Protein AF-A0A0G4MAY1-F1 (afdb_monomer_lite)

Secondary structure (DSSP, 8-state):
---SSSSSSSSSSSHHHHSPPHHHHHHHHHHHH-GGG---TT--S-TTS----TTHHHHHHHHHHHHHHSS--HHHHHHHGGGGGG----TTS-HHHHHHHHHHHHHHHHHT---SHHHHHHHHHHHHHHHHHHHHHHHHHHHGGGS-------------------------------------------------------SSHHHHTTSS---

pLDDT: mean 72.17, std 22.98, range [32.16, 98.12]

Radius of gyration: 32.23 Å; chains: 1; bounding box: 121×55×59 Å

InterPro domains:
  IPR025977 Nuclear condensin complex subunit 3, C-terminal domain [PF12719] (11-89)
  IPR027165 Condensin complex subunit 3 [PTHR14418] (21-176)

Structure (mmCIF, N/CA/C/O backbone):
data_AF-A0A0G4MAY1-F1
#
_entry.id   AF-A0A0G4MAY1-F1
#
loop_
_atom_site.group_PDB
_atom_site.id
_atom_site.type_symbol
_atom_site.label_atom_id
_atom_site.label_alt_id
_atom_site.label_comp_id
_atom_site.label_asym_id
_atom_site.label_entity_id
_atom_site.label_seq_id
_atom_site.pdbx_PDB_ins_code
_atom_site.Cartn_x
_atom_site.Cartn_y
_atom_site.Cartn_z
_atom_site.occupancy
_atom_site.B_iso_or_equiv
_atom_site.auth_seq_id
_atom_site.auth_comp_id
_atom_site.auth_asym_id
_atom_site.auth_atom_id
_atom_site.pdbx_PDB_model_num
ATOM 1 N N . MET A 1 1 ? 57.526 -5.016 -16.270 1.00 43.22 1 MET A N 1
ATOM 2 C CA . MET A 1 1 ? 56.735 -6.211 -16.620 1.00 43.22 1 MET A CA 1
ATOM 3 C C . MET A 1 1 ? 55.787 -6.462 -15.457 1.00 43.22 1 MET A C 1
ATOM 5 O O . MET A 1 1 ? 56.241 -6.922 -14.425 1.00 43.22 1 MET A O 1
ATOM 9 N N . THR A 1 2 ? 54.684 -5.709 -15.400 1.00 53.81 2 THR A N 1
ATOM 10 C CA . THR A 1 2 ? 53.330 -6.101 -15.869 1.00 53.81 2 THR A CA 1
ATOM 11 C C . THR A 1 2 ? 52.777 -7.276 -15.073 1.00 53.81 2 THR A C 1
ATOM 13 O O . THR A 1 2 ? 53.158 -8.393 -15.381 1.00 53.81 2 THR A O 1
ATOM 16 N N . SER A 1 3 ? 51.936 -6.972 -14.070 1.00 49.72 3 SER A N 1
ATOM 17 C CA . SER A 1 3 ? 50.780 -7.777 -13.605 1.00 49.72 3 SER A CA 1
ATOM 18 C C . SER A 1 3 ? 50.046 -7.088 -12.428 1.00 49.72 3 SER A C 1
ATOM 20 O O . SER A 1 3 ? 49.805 -7.706 -11.402 1.00 49.72 3 SER A O 1
ATOM 22 N N . ILE A 1 4 ? 49.732 -5.784 -12.519 1.00 53.78 4 ILE A N 1
ATOM 23 C CA . ILE A 1 4 ? 48.854 -5.094 -11.533 1.00 53.78 4 ILE A CA 1
ATOM 24 C C . ILE A 1 4 ? 47.963 -4.060 -12.248 1.00 53.78 4 ILE A C 1
ATOM 26 O O . ILE A 1 4 ? 47.796 -2.931 -11.794 1.00 53.78 4 ILE A O 1
ATOM 30 N N . ARG A 1 5 ? 47.478 -4.374 -13.452 1.00 51.78 5 ARG A N 1
ATOM 31 C CA . ARG A 1 5 ? 46.623 -3.446 -14.213 1.00 51.78 5 ARG A CA 1
ATOM 32 C C . ARG A 1 5 ? 45.460 -4.119 -14.937 1.00 51.78 5 ARG A C 1
ATOM 34 O O . ARG A 1 5 ? 44.963 -3.561 -15.897 1.00 51.78 5 ARG A O 1
ATOM 41 N N . GLU A 1 6 ? 45.035 -5.286 -14.464 1.00 53.03 6 GLU A N 1
ATOM 42 C CA . GLU A 1 6 ? 44.022 -6.099 -15.147 1.00 53.03 6 GLU A CA 1
ATOM 43 C C . GLU A 1 6 ? 43.215 -6.909 -14.114 1.00 53.03 6 GLU A C 1
ATOM 45 O O . GLU A 1 6 ? 43.281 -8.129 -14.065 1.00 53.03 6 GLU A O 1
ATOM 50 N N . SER A 1 7 ? 42.565 -6.217 -13.170 1.00 49.34 7 SER A N 1
ATOM 51 C CA . SER A 1 7 ? 41.628 -6.835 -12.206 1.00 49.34 7 SER A CA 1
ATOM 52 C C . SER A 1 7 ? 40.572 -5.841 -11.692 1.00 49.34 7 SER A C 1
ATOM 54 O O . SER A 1 7 ? 40.070 -5.990 -10.584 1.00 49.34 7 SER A O 1
ATOM 56 N N . LEU A 1 8 ? 40.286 -4.785 -12.459 1.00 50.31 8 LEU A N 1
ATOM 57 C CA . LEU A 1 8 ? 39.274 -3.765 -12.137 1.00 50.31 8 LEU A CA 1
ATOM 58 C C . LEU A 1 8 ? 38.271 -3.563 -13.288 1.00 50.31 8 LEU A C 1
ATOM 60 O O . LEU A 1 8 ? 37.499 -2.617 -13.248 1.00 50.31 8 LEU A O 1
ATOM 64 N N . GLU A 1 9 ? 38.298 -4.415 -14.317 1.00 51.34 9 GLU A N 1
ATOM 65 C CA . GLU A 1 9 ? 37.430 -4.300 -15.504 1.00 51.34 9 GLU A CA 1
ATOM 66 C C . GLU A 1 9 ? 36.356 -5.405 -15.580 1.00 51.34 9 GLU A C 1
ATOM 68 O O . GLU A 1 9 ? 35.696 -5.513 -16.604 1.00 51.34 9 GLU A O 1
ATOM 73 N N . ASP A 1 10 ? 36.156 -6.199 -14.517 1.00 53.16 10 ASP A N 1
ATOM 74 C CA . ASP A 1 10 ? 35.207 -7.336 -14.508 1.00 53.16 10 ASP A CA 1
ATOM 75 C C . ASP A 1 10 ? 34.188 -7.291 -13.347 1.00 53.16 10 ASP A C 1
ATOM 77 O O . ASP A 1 10 ? 33.553 -8.291 -13.046 1.00 53.16 10 ASP A O 1
ATOM 81 N N . ASP A 1 11 ? 34.034 -6.143 -12.671 1.00 55.53 11 ASP A N 1
ATOM 82 C CA . ASP A 1 11 ? 33.106 -5.973 -11.525 1.00 55.53 11 ASP A CA 1
ATOM 83 C C . ASP A 1 11 ? 31.883 -5.091 -11.870 1.00 55.53 11 ASP A C 1
ATOM 85 O O . ASP A 1 11 ? 31.071 -4.768 -11.010 1.00 55.53 11 ASP A O 1
ATOM 89 N N . ASP A 1 12 ? 31.752 -4.694 -13.144 1.00 55.75 12 ASP A N 1
ATOM 90 C CA . ASP A 1 12 ? 30.593 -3.961 -13.687 1.00 55.75 12 ASP A CA 1
ATOM 91 C C . ASP A 1 12 ? 29.649 -4.877 -14.503 1.00 55.75 12 ASP A C 1
ATOM 93 O O . ASP A 1 12 ? 28.689 -4.402 -15.115 1.00 55.75 12 ASP A O 1
ATOM 97 N N . ALA A 1 13 ? 29.913 -6.188 -14.536 1.00 57.34 13 ALA A N 1
ATOM 98 C CA . ALA A 1 13 ? 29.037 -7.171 -15.161 1.00 57.34 13 ALA A CA 1
ATOM 99 C C . ALA A 1 13 ? 28.047 -7.728 -14.118 1.00 57.34 13 ALA A C 1
ATOM 101 O O . ALA A 1 13 ? 28.444 -8.319 -13.120 1.00 57.34 13 ALA A O 1
ATOM 102 N N . ASP A 1 14 ? 26.755 -7.521 -14.381 1.00 58.91 14 ASP A N 1
ATOM 103 C CA . ASP A 1 14 ? 25.608 -8.269 -13.833 1.00 58.91 14 ASP A CA 1
ATOM 104 C C . ASP A 1 14 ? 24.980 -7.826 -12.492 1.00 58.91 14 ASP A C 1
ATOM 106 O O . ASP A 1 14 ? 24.129 -8.523 -11.942 1.00 58.91 14 ASP A O 1
ATOM 110 N N . VAL A 1 15 ? 25.238 -6.605 -12.004 1.00 62.12 15 VAL A N 1
ATOM 111 C CA . VAL A 1 15 ? 24.538 -6.081 -10.800 1.00 62.12 15 VAL A CA 1
ATOM 112 C C . VAL A 1 15 ? 23.012 -5.975 -10.999 1.00 62.12 15 VAL A C 1
ATOM 114 O O . VAL A 1 15 ? 22.237 -6.154 -10.056 1.00 62.12 15 VAL A O 1
ATOM 117 N N . ASP A 1 16 ? 22.565 -5.712 -12.232 1.00 63.22 16 ASP A N 1
ATOM 118 C CA . ASP A 1 16 ? 21.140 -5.650 -12.585 1.00 63.22 16 ASP A CA 1
ATOM 119 C C . ASP A 1 16 ? 20.481 -7.040 -12.669 1.00 63.22 16 ASP A C 1
ATOM 121 O O . ASP A 1 16 ? 19.260 -7.140 -12.533 1.00 63.22 16 ASP A O 1
ATOM 125 N N . GLU A 1 17 ? 21.258 -8.109 -12.880 1.00 63.31 17 GLU A N 1
ATOM 126 C CA . GLU A 1 17 ? 20.733 -9.474 -13.026 1.00 63.31 17 GLU A CA 1
ATOM 127 C C . GLU A 1 17 ? 20.479 -10.132 -11.656 1.00 63.31 17 GLU A C 1
ATOM 129 O O . GLU A 1 17 ? 19.511 -10.880 -11.491 1.00 63.31 17 GLU A O 1
ATOM 134 N N . ASP A 1 18 ? 21.260 -9.751 -10.639 1.00 67.50 18 ASP A N 1
ATOM 135 C CA . ASP A 1 18 ? 21.103 -10.217 -9.255 1.00 67.50 18 ASP A CA 1
ATOM 136 C C . ASP A 1 18 ? 20.091 -9.396 -8.428 1.00 67.50 18 ASP A C 1
ATOM 138 O O . ASP A 1 18 ? 19.604 -9.846 -7.378 1.00 67.50 18 ASP A O 1
ATOM 142 N N . MET A 1 19 ? 19.737 -8.183 -8.871 1.00 82.00 19 MET A N 1
ATOM 143 C CA . MET A 1 19 ? 18.834 -7.314 -8.116 1.00 82.00 19 MET A CA 1
ATOM 144 C C . MET A 1 19 ? 17.376 -7.784 -8.210 1.00 82.00 19 MET A C 1
ATOM 146 O O . MET A 1 19 ? 16.776 -7.907 -9.277 1.00 82.00 19 MET A O 1
ATOM 150 N N . GLN A 1 20 ? 16.746 -7.989 -7.052 1.00 86.56 20 GLN A N 1
ATOM 151 C CA . GLN A 1 20 ? 15.323 -8.315 -6.993 1.00 86.56 20 GLN A CA 1
ATOM 152 C C . GLN A 1 20 ? 14.465 -7.157 -7.519 1.00 86.56 20 GLN A C 1
ATOM 154 O O . GLN A 1 20 ? 14.711 -5.989 -7.221 1.00 86.56 20 GLN A O 1
ATOM 159 N N . SER A 1 21 ? 13.391 -7.486 -8.243 1.00 90.12 21 SER A N 1
ATOM 160 C CA . SER A 1 21 ? 12.476 -6.468 -8.766 1.00 90.12 21 SER A CA 1
ATOM 161 C C . SER A 1 21 ? 11.860 -5.619 -7.643 1.00 90.12 21 SER A C 1
ATOM 163 O O . SER A 1 21 ? 11.535 -6.129 -6.565 1.00 90.12 21 SER A O 1
ATOM 165 N N . LEU A 1 22 ? 11.594 -4.337 -7.918 1.00 89.88 22 LEU A N 1
ATOM 166 C CA . LEU A 1 22 ? 10.936 -3.435 -6.961 1.00 89.88 22 LEU A CA 1
ATOM 167 C C . LEU A 1 22 ? 9.575 -3.977 -6.489 1.00 89.88 22 LEU A C 1
ATOM 169 O O . LEU A 1 22 ? 9.188 -3.792 -5.337 1.00 89.88 22 LEU A O 1
ATOM 173 N N . ALA A 1 23 ? 8.865 -4.695 -7.363 1.00 90.88 23 ALA A N 1
ATOM 174 C CA . ALA A 1 23 ? 7.603 -5.343 -7.025 1.00 90.88 23 ALA A CA 1
ATOM 175 C C . ALA A 1 23 ? 7.785 -6.493 -6.016 1.00 90.88 23 ALA A C 1
ATOM 177 O O . ALA A 1 23 ? 6.941 -6.662 -5.130 1.00 90.88 23 ALA A O 1
ATOM 178 N N . THR A 1 24 ? 8.876 -7.261 -6.130 1.00 94.12 24 THR A N 1
ATOM 179 C CA . THR A 1 24 ? 9.243 -8.327 -5.183 1.00 94.12 24 THR A CA 1
ATOM 180 C C . THR A 1 24 ? 9.622 -7.731 -3.835 1.00 94.12 24 THR A C 1
ATOM 182 O O . THR A 1 24 ? 9.045 -8.107 -2.818 1.00 94.12 24 THR A O 1
ATOM 185 N N . ILE A 1 25 ? 10.525 -6.746 -3.830 1.00 94.44 25 ILE A N 1
ATOM 186 C CA . ILE A 1 25 ? 10.967 -6.067 -2.605 1.00 94.44 25 ILE A CA 1
ATOM 187 C C . ILE A 1 25 ? 9.766 -5.436 -1.890 1.00 94.44 25 ILE A C 1
ATOM 189 O O . ILE A 1 25 ? 9.562 -5.662 -0.699 1.00 94.44 25 ILE A O 1
ATOM 193 N N . GLY A 1 26 ? 8.911 -4.719 -2.625 1.00 94.62 26 GLY A N 1
ATOM 194 C CA . GLY A 1 26 ? 7.694 -4.125 -2.077 1.00 94.62 26 GLY A CA 1
ATOM 195 C C . GLY A 1 26 ? 6.727 -5.158 -1.495 1.00 94.62 26 GLY A C 1
ATOM 196 O O . GLY A 1 26 ? 6.109 -4.907 -0.464 1.00 94.62 26 GLY A O 1
ATOM 197 N N . ALA A 1 27 ? 6.615 -6.345 -2.101 1.00 94.94 27 ALA A N 1
ATOM 198 C CA . ALA A 1 27 ? 5.807 -7.428 -1.545 1.00 94.94 27 ALA A CA 1
ATOM 199 C C . ALA A 1 27 ? 6.371 -7.948 -0.213 1.00 94.94 27 ALA A C 1
ATOM 201 O O . ALA A 1 27 ? 5.595 -8.152 0.716 1.00 94.94 27 ALA A O 1
ATOM 202 N N . CYS A 1 28 ? 7.693 -8.111 -0.105 1.00 96.38 28 CYS A N 1
ATOM 203 C CA . CYS A 1 28 ? 8.348 -8.509 1.143 1.00 96.38 28 CYS A CA 1
ATOM 204 C C . CYS A 1 28 ? 8.151 -7.464 2.248 1.00 96.38 28 CYS A C 1
ATOM 206 O O . CYS A 1 28 ? 7.870 -7.827 3.385 1.00 96.38 28 CYS A O 1
ATOM 208 N N . LEU A 1 29 ? 8.226 -6.170 1.919 1.00 96.31 29 LEU A N 1
ATOM 209 C CA . LEU A 1 29 ? 7.982 -5.094 2.886 1.00 96.31 29 LEU A CA 1
ATOM 210 C C . LEU A 1 29 ? 6.544 -5.105 3.416 1.00 96.31 29 LEU A C 1
ATOM 212 O O . LEU A 1 29 ? 6.336 -4.949 4.617 1.00 96.31 29 LEU A O 1
ATOM 216 N N . VAL A 1 30 ? 5.552 -5.334 2.548 1.00 96.31 30 VAL A N 1
ATOM 217 C CA . VAL A 1 30 ? 4.157 -5.529 2.986 1.00 96.31 30 VAL A CA 1
ATOM 218 C C . VAL A 1 30 ? 4.042 -6.751 3.900 1.00 96.31 30 VAL A C 1
ATOM 220 O O . VAL A 1 30 ? 3.323 -6.713 4.890 1.00 96.31 30 VAL A O 1
ATOM 223 N N . ASP A 1 31 ? 4.775 -7.824 3.610 1.00 95.00 31 ASP A N 1
ATOM 224 C CA . ASP A 1 31 ? 4.756 -9.033 4.432 1.00 95.00 31 ASP A CA 1
ATOM 225 C C . ASP A 1 31 ? 5.316 -8.803 5.842 1.00 95.00 31 ASP A C 1
ATOM 227 O O . ASP A 1 31 ? 4.721 -9.225 6.832 1.00 95.00 31 ASP A O 1
ATOM 231 N N . TRP A 1 32 ? 6.442 -8.095 5.935 1.00 95.00 32 TRP A N 1
ATOM 232 C CA . TRP A 1 32 ? 7.110 -7.787 7.200 1.00 95.00 32 TRP A CA 1
ATOM 233 C C . TRP A 1 32 ? 6.373 -6.746 8.040 1.00 95.00 32 TRP A C 1
ATOM 235 O O . TRP A 1 32 ? 6.563 -6.698 9.254 1.00 95.00 32 TRP A O 1
ATOM 245 N N . THR A 1 33 ? 5.539 -5.919 7.410 1.00 93.44 33 THR A N 1
ATOM 246 C CA . THR A 1 33 ? 4.735 -4.899 8.094 1.00 93.44 33 THR A CA 1
ATOM 247 C C . THR A 1 33 ? 3.319 -5.371 8.430 1.00 93.44 33 THR A C 1
ATOM 249 O O . THR A 1 33 ? 2.585 -4.631 9.088 1.00 93.44 33 THR A O 1
ATOM 252 N N . ASP A 1 34 ? 2.943 -6.605 8.063 1.00 92.44 34 ASP A N 1
ATOM 253 C CA . ASP A 1 34 ? 1.596 -7.120 8.309 1.00 92.44 34 ASP A CA 1
ATOM 254 C C . ASP A 1 34 ? 1.332 -7.320 9.808 1.00 92.44 34 ASP A C 1
ATOM 256 O O . ASP A 1 34 ? 1.929 -8.211 10.425 1.00 92.44 34 ASP A O 1
ATOM 260 N N . PRO A 1 35 ? 0.389 -6.565 10.416 1.00 90.19 35 PRO A N 1
ATOM 261 C CA . PRO A 1 35 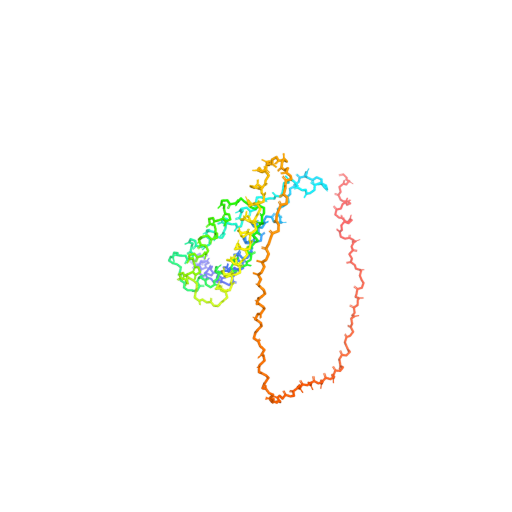? 0.108 -6.678 11.845 1.00 90.19 35 PRO A CA 1
ATOM 262 C C . PRO A 1 35 ? -0.424 -8.068 12.233 1.00 90.19 35 PRO A C 1
ATOM 264 O O . PRO A 1 35 ? -0.361 -8.451 13.399 1.00 90.19 35 PRO A O 1
ATOM 267 N N . ARG A 1 36 ? -0.913 -8.869 11.275 1.00 89.38 36 ARG A N 1
ATOM 268 C CA . ARG A 1 36 ? -1.349 -10.256 11.511 1.00 89.38 36 ARG A CA 1
ATOM 269 C C . ARG A 1 36 ? -0.183 -11.234 11.650 1.00 89.38 36 ARG A C 1
ATOM 271 O O . ARG A 1 36 ? -0.392 -12.352 12.112 1.00 89.38 36 ARG A O 1
ATOM 278 N N . LYS A 1 37 ? 1.020 -10.838 11.228 1.00 89.50 37 LYS A N 1
ATOM 279 C CA . LYS A 1 37 ? 2.244 -11.651 11.280 1.00 89.50 37 LYS A CA 1
ATOM 280 C C . LYS A 1 37 ? 3.140 -11.311 12.471 1.00 89.50 37 LYS A C 1
ATOM 282 O O . LYS A 1 37 ? 4.162 -11.963 12.672 1.00 89.50 37 LYS A O 1
ATOM 287 N N . CYS A 1 38 ? 2.765 -10.325 13.286 1.00 83.25 38 CYS A N 1
ATOM 288 C CA . CYS A 1 38 ? 3.511 -9.968 14.484 1.00 83.25 38 CYS A CA 1
ATOM 289 C C . CYS A 1 38 ? 3.409 -11.059 15.559 1.00 83.25 38 CYS A C 1
ATOM 291 O O . CYS A 1 38 ? 2.334 -11.342 16.089 1.00 83.25 38 CYS A O 1
ATOM 293 N N . TYR A 1 39 ? 4.555 -11.618 15.942 1.00 80.19 39 TYR A N 1
ATOM 294 C CA . TYR A 1 39 ? 4.666 -12.509 17.089 1.00 80.19 39 TYR A CA 1
ATOM 295 C C . TYR A 1 39 ? 4.873 -11.698 18.372 1.00 80.19 39 TYR A C 1
ATOM 297 O O . TYR A 1 39 ? 5.797 -10.890 18.453 1.00 80.19 39 TYR A O 1
ATOM 305 N N . THR A 1 40 ? 4.037 -11.929 19.388 1.00 71.25 40 THR A N 1
ATOM 306 C CA . THR A 1 40 ? 4.232 -11.338 20.721 1.00 71.25 40 THR A CA 1
ATOM 307 C C . THR A 1 40 ? 4.596 -12.438 21.721 1.00 71.25 40 THR A C 1
ATOM 309 O O . THR A 1 40 ? 3.699 -13.136 22.201 1.00 71.25 40 THR A O 1
ATOM 312 N N . PRO A 1 41 ? 5.890 -12.622 22.049 1.00 65.56 41 PRO A N 1
ATOM 313 C CA . PRO A 1 41 ? 6.297 -13.613 23.034 1.00 65.56 41 PRO A CA 1
ATOM 314 C C . PRO A 1 41 ? 5.726 -13.265 24.413 1.00 65.56 41 PRO A C 1
ATOM 316 O O . PRO A 1 41 ? 5.838 -12.130 24.872 1.00 65.56 41 PRO A O 1
ATOM 319 N N . GLY A 1 42 ? 5.124 -14.250 25.083 1.00 65.38 42 GLY A N 1
ATOM 320 C CA . GLY A 1 42 ? 4.609 -14.109 26.450 1.00 65.38 42 GLY A CA 1
ATOM 321 C C . GLY A 1 42 ? 3.103 -13.857 26.572 1.00 65.38 42 GLY A C 1
ATOM 322 O O . GLY A 1 42 ? 2.595 -13.848 27.691 1.00 65.38 42 GLY A O 1
ATOM 323 N N . LEU A 1 43 ? 2.367 -13.725 25.463 1.00 60.81 43 LEU A N 1
ATOM 324 C CA . LEU A 1 43 ? 0.924 -13.960 25.485 1.00 60.81 43 LEU A CA 1
ATOM 325 C C . LEU A 1 43 ? 0.707 -15.473 25.374 1.00 60.81 43 LEU A C 1
ATOM 327 O O . LEU A 1 43 ? 0.972 -16.067 24.332 1.00 60.81 43 LEU A O 1
ATOM 331 N N . GLY A 1 44 ? 0.262 -16.107 26.462 1.00 59.22 44 GLY A N 1
ATOM 332 C CA . GLY A 1 44 ? -0.308 -17.455 26.390 1.00 59.22 44 GLY A CA 1
ATOM 333 C C . GLY A 1 44 ? -1.538 -17.492 25.470 1.00 59.22 44 GLY A C 1
ATOM 334 O O . GLY A 1 44 ? -1.897 -16.481 24.873 1.00 59.22 44 GLY A O 1
ATOM 335 N N . LEU A 1 45 ? -2.214 -18.644 25.396 1.00 58.84 45 LEU A N 1
ATOM 336 C CA . LEU A 1 45 ? -3.436 -18.917 24.607 1.00 58.84 45 LEU A CA 1
ATOM 337 C C . LEU A 1 45 ? -4.649 -17.974 24.856 1.00 58.84 45 LEU A C 1
ATOM 339 O O . LEU A 1 45 ? -5.762 -18.292 24.453 1.00 58.84 45 LEU A O 1
ATOM 343 N N . ASP A 1 46 ? -4.464 -16.832 25.514 1.00 52.50 46 ASP A N 1
ATOM 344 C CA . ASP A 1 46 ? -5.477 -15.817 25.793 1.00 52.50 46 ASP A CA 1
ATOM 345 C C . ASP A 1 46 ? -5.330 -14.650 24.790 1.00 52.50 46 ASP A C 1
ATOM 347 O O . ASP A 1 46 ? -4.878 -13.538 25.077 1.00 52.50 46 ASP A O 1
ATOM 351 N N . THR A 1 47 ? -5.621 -14.976 23.532 1.00 53.88 47 THR A N 1
ATOM 352 C CA . THR A 1 47 ? -5.290 -14.237 22.300 1.00 53.88 47 THR A CA 1
ATOM 353 C C . THR A 1 47 ? -6.228 -13.075 21.945 1.00 53.88 47 THR A C 1
ATOM 355 O O . THR A 1 47 ? -6.454 -12.817 20.767 1.00 53.88 47 THR A O 1
ATOM 358 N N . GLU A 1 48 ? -6.767 -12.327 22.911 1.00 53.75 48 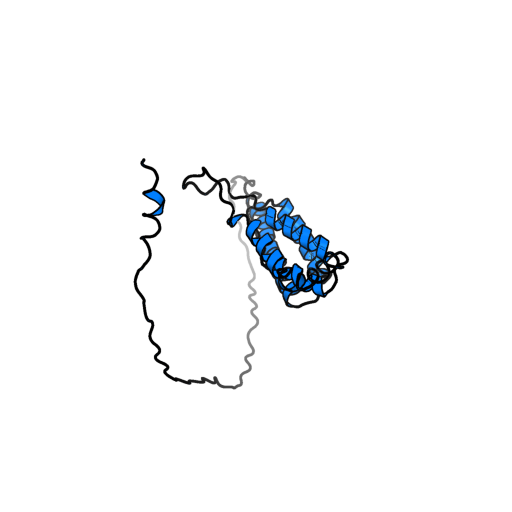GLU A N 1
ATOM 359 C CA . GLU A 1 48 ? -7.706 -11.234 22.575 1.00 53.75 48 GLU A CA 1
ATOM 360 C C . GLU A 1 48 ? -7.189 -9.805 22.794 1.00 53.75 48 GLU A C 1
ATOM 362 O O . GLU A 1 48 ? -7.795 -8.874 22.270 1.00 53.75 48 GLU A O 1
ATOM 367 N N . LYS A 1 49 ? -6.097 -9.560 23.540 1.00 53.62 49 LYS A N 1
ATOM 368 C CA . LYS A 1 49 ? -5.862 -8.192 24.072 1.00 53.62 49 LYS A CA 1
ATOM 369 C C . LYS A 1 49 ? -4.525 -7.514 23.799 1.00 53.62 49 LYS A C 1
ATOM 371 O O . LYS A 1 49 ? -4.275 -6.442 24.347 1.00 53.62 49 LYS A O 1
ATOM 376 N N . LYS A 1 50 ? -3.702 -8.031 22.890 1.00 58.75 50 LYS A N 1
ATOM 377 C CA . LYS A 1 50 ? -2.632 -7.203 22.308 1.00 58.75 50 LYS A CA 1
ATOM 378 C C . LYS A 1 50 ? -2.313 -7.609 20.876 1.00 58.75 50 LYS A C 1
ATOM 380 O O . LYS A 1 50 ? -1.193 -7.992 20.560 1.00 58.75 50 LYS A O 1
ATOM 385 N N . ALA A 1 51 ? -3.334 -7.545 20.021 1.00 60.06 51 ALA A N 1
ATOM 386 C CA . ALA A 1 51 ? -3.123 -7.545 18.580 1.00 60.06 51 ALA A CA 1
ATOM 387 C C . ALA A 1 51 ? -2.149 -6.407 18.231 1.00 60.06 51 ALA A C 1
ATOM 389 O O . ALA A 1 51 ? -2.227 -5.322 18.819 1.00 60.06 51 ALA A O 1
ATOM 390 N N . ALA A 1 52 ? -1.203 -6.666 17.329 1.00 72.12 52 ALA A N 1
ATOM 391 C CA . ALA A 1 52 ? -0.286 -5.638 16.858 1.00 72.12 52 ALA A CA 1
ATOM 392 C C . ALA A 1 52 ? -1.058 -4.423 16.332 1.00 72.12 52 ALA A C 1
ATOM 394 O O . ALA A 1 52 ? -2.204 -4.548 15.895 1.00 72.12 52 ALA A O 1
ATOM 395 N N . ASN A 1 53 ? -0.434 -3.245 16.412 1.00 83.38 53 ASN A N 1
ATOM 396 C CA . ASN A 1 53 ? -1.066 -1.992 16.020 1.00 83.38 53 ASN A CA 1
ATOM 397 C C . ASN A 1 53 ? -1.644 -2.107 14.596 1.00 83.38 53 ASN A C 1
ATOM 399 O O . ASN A 1 53 ? -0.896 -2.221 13.627 1.00 83.38 53 ASN A O 1
ATOM 403 N N . GLY A 1 54 ? -2.975 -2.068 14.476 1.00 84.31 54 GLY A N 1
ATOM 404 C CA . GLY A 1 54 ? -3.667 -2.190 13.192 1.00 84.31 54 GLY A CA 1
ATOM 405 C C . GLY A 1 54 ? -3.358 -1.040 12.231 1.00 84.31 54 GLY A C 1
ATOM 406 O O . GLY A 1 54 ? -3.533 -1.185 11.025 1.00 84.31 54 GLY A O 1
ATOM 407 N N . ASP A 1 55 ? -2.865 0.087 12.748 1.00 93.81 55 ASP A N 1
ATOM 408 C CA . ASP A 1 55 ? -2.624 1.310 11.981 1.00 93.81 55 ASP A CA 1
ATOM 409 C C . ASP A 1 55 ? -1.371 1.228 11.103 1.00 93.81 55 ASP A C 1
ATOM 411 O O . ASP A 1 55 ? -1.189 2.070 10.229 1.00 93.81 55 ASP A O 1
ATOM 415 N N . ILE A 1 56 ? -0.508 0.223 11.293 1.00 94.75 56 ILE A N 1
ATOM 416 C CA . ILE A 1 56 ? 0.758 0.086 10.552 1.00 94.75 56 ILE A CA 1
ATOM 417 C C . ILE A 1 56 ? 0.510 0.090 9.038 1.00 94.75 56 ILE A C 1
ATOM 419 O O . ILE A 1 56 ? 1.121 0.865 8.309 1.00 94.75 56 ILE A O 1
ATOM 423 N N . HIS A 1 57 ? -0.438 -0.717 8.567 1.00 95.81 57 HIS A N 1
ATOM 424 C CA . HIS A 1 57 ? -0.783 -0.779 7.149 1.00 95.81 57 HIS A CA 1
ATOM 425 C C . HIS A 1 57 ? -1.609 0.412 6.652 1.00 95.81 57 HIS A C 1
ATOM 427 O O . HIS A 1 57 ? -1.599 0.683 5.455 1.00 95.81 57 HIS A O 1
ATOM 433 N N . LEU A 1 58 ? -2.293 1.140 7.540 1.00 96.69 58 LEU A N 1
ATOM 434 C CA . LEU A 1 58 ? -2.939 2.401 7.170 1.00 96.69 58 LEU A CA 1
ATOM 435 C C . LEU A 1 58 ? -1.893 3.489 6.921 1.00 96.69 58 LEU A C 1
ATOM 437 O O . LEU A 1 58 ? -1.937 4.150 5.891 1.00 96.69 58 LEU A O 1
ATOM 441 N N . ASN A 1 59 ? -0.901 3.607 7.806 1.00 96.69 59 ASN A N 1
ATOM 442 C CA . ASN A 1 59 ? 0.227 4.512 7.595 1.00 96.69 59 ASN A CA 1
ATOM 443 C C . ASN A 1 59 ? 1.002 4.132 6.327 1.00 96.69 59 ASN A C 1
ATOM 445 O O . ASN A 1 59 ? 1.281 4.994 5.505 1.00 96.69 59 ASN A O 1
ATOM 449 N N . PHE A 1 60 ? 1.243 2.836 6.099 1.00 97.12 60 PHE A N 1
ATOM 450 C CA . PHE A 1 60 ? 1.915 2.406 4.873 1.00 97.12 60 PHE A CA 1
ATOM 451 C C . PHE A 1 60 ? 1.096 2.735 3.609 1.00 97.12 60 PHE A C 1
ATOM 453 O O . PHE A 1 60 ? 1.662 3.090 2.576 1.00 97.12 60 PHE A O 1
ATOM 460 N N . ALA A 1 61 ? -0.240 2.673 3.675 1.00 97.50 61 ALA A N 1
ATOM 461 C CA . ALA A 1 61 ? -1.090 3.124 2.575 1.00 97.50 61 ALA A CA 1
ATOM 462 C C . ALA A 1 61 ? -0.913 4.624 2.298 1.00 97.50 61 ALA A C 1
ATOM 464 O O . ALA A 1 61 ? -0.767 4.999 1.136 1.00 97.50 61 ALA A O 1
ATOM 465 N N . LEU A 1 62 ? -0.894 5.458 3.344 1.00 97.62 62 LEU A N 1
ATOM 466 C CA . LEU A 1 62 ? -0.673 6.903 3.230 1.00 97.62 62 LEU A CA 1
ATOM 467 C C . LEU A 1 62 ? 0.694 7.218 2.608 1.00 97.62 62 LEU A C 1
ATOM 469 O O . LEU A 1 62 ? 0.747 7.973 1.641 1.00 97.62 62 LEU A O 1
ATOM 473 N N . ASP A 1 63 ? 1.766 6.563 3.063 1.00 97.25 63 ASP A N 1
ATOM 474 C CA . ASP A 1 63 ? 3.118 6.746 2.510 1.00 97.25 63 ASP A CA 1
ATOM 475 C C . ASP A 1 63 ? 3.175 6.377 1.015 1.00 97.25 63 ASP A C 1
ATOM 477 O O . ASP A 1 63 ? 3.791 7.065 0.193 1.00 97.25 63 ASP A O 1
ATOM 481 N N . ILE A 1 64 ? 2.502 5.284 0.629 1.00 96.69 64 ILE A N 1
ATOM 482 C CA . ILE A 1 64 ? 2.395 4.880 -0.776 1.00 96.69 64 ILE A CA 1
ATOM 483 C C . ILE A 1 64 ? 1.621 5.932 -1.583 1.00 96.69 64 ILE A C 1
ATOM 485 O O . ILE A 1 64 ? 2.042 6.272 -2.690 1.00 96.69 64 ILE A O 1
ATOM 489 N N . LEU A 1 65 ? 0.503 6.444 -1.063 1.00 97.00 65 LEU A N 1
ATOM 490 C CA . LEU A 1 65 ? -0.318 7.450 -1.744 1.00 97.00 65 LEU A CA 1
ATOM 491 C C . LEU A 1 65 ? 0.433 8.768 -1.919 1.00 97.00 65 LEU A C 1
ATOM 493 O O . LEU A 1 65 ? 0.459 9.290 -3.033 1.00 97.00 65 LEU A O 1
ATOM 497 N N . GLU A 1 66 ? 1.118 9.247 -0.881 1.00 96.12 66 GLU A N 1
ATOM 498 C CA . GLU A 1 66 ? 1.981 10.427 -0.958 1.00 96.12 66 GLU A CA 1
ATOM 499 C C . GLU A 1 66 ? 3.015 10.256 -2.077 1.00 96.12 66 GLU A C 1
ATOM 501 O O . GLU A 1 66 ? 3.187 11.128 -2.940 1.00 96.12 66 GLU A O 1
ATOM 506 N N . ARG A 1 67 ? 3.656 9.081 -2.142 1.00 95.25 67 ARG A N 1
ATOM 507 C CA . ARG A 1 67 ? 4.659 8.814 -3.173 1.00 95.25 67 ARG A CA 1
ATOM 508 C C . ARG A 1 67 ? 4.060 8.736 -4.580 1.00 95.25 67 ARG A C 1
ATOM 510 O O . ARG A 1 67 ? 4.666 9.280 -5.508 1.00 95.25 67 ARG A O 1
ATOM 517 N N . LEU A 1 68 ? 2.889 8.111 -4.741 1.00 95.06 68 LEU A N 1
ATOM 518 C CA . LEU A 1 68 ? 2.159 8.002 -6.014 1.00 95.06 68 LEU A CA 1
ATOM 519 C C . LEU A 1 68 ? 1.647 9.358 -6.522 1.00 95.06 68 LEU A C 1
ATOM 521 O O . LEU A 1 68 ? 1.590 9.568 -7.741 1.00 95.06 68 LEU A O 1
ATOM 525 N N . SER A 1 69 ? 1.289 10.265 -5.616 1.00 93.19 69 SER A N 1
ATOM 526 C CA . SER A 1 69 ? 0.866 11.636 -5.926 1.00 93.19 69 SER A CA 1
ATOM 527 C C . SER A 1 69 ? 2.042 12.546 -6.30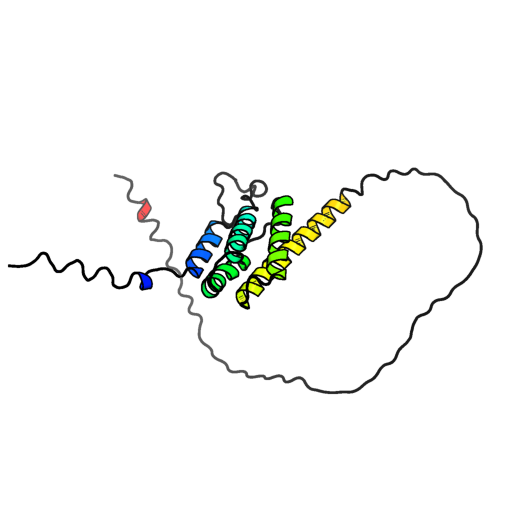6 1.00 93.19 69 SER A C 1
ATOM 529 O O . SER A 1 69 ? 1.846 13.561 -6.971 1.00 93.19 69 SER A O 1
ATOM 531 N N . GLY A 1 70 ? 3.271 12.167 -5.947 1.00 91.94 70 GLY A N 1
ATOM 532 C CA . GLY A 1 70 ? 4.492 12.872 -6.329 1.00 91.94 70 GLY A CA 1
ATOM 533 C C . GLY A 1 70 ? 4.999 12.576 -7.751 1.00 91.94 70 GLY A C 1
ATOM 534 O O . GLY A 1 70 ? 4.313 12.030 -8.618 1.00 91.94 70 GLY A O 1
ATOM 535 N N . ASN A 1 71 ? 6.272 12.909 -7.982 1.00 89.75 71 ASN A N 1
ATOM 536 C CA . ASN A 1 71 ? 6.931 12.844 -9.294 1.00 89.75 71 ASN A CA 1
ATOM 537 C C . ASN A 1 71 ? 7.404 11.426 -9.688 1.00 89.75 71 ASN A C 1
ATOM 539 O O . ASN A 1 71 ? 8.545 11.255 -10.109 1.00 89.75 71 ASN A O 1
ATOM 543 N N . MET A 1 72 ? 6.570 10.396 -9.519 1.00 92.00 72 MET A N 1
ATOM 544 C CA . MET A 1 72 ? 6.873 9.047 -10.022 1.00 92.00 72 MET A CA 1
ATOM 545 C C . MET A 1 72 ? 6.574 8.922 -11.518 1.00 92.00 72 MET A C 1
ATOM 547 O O . MET A 1 72 ? 5.544 9.393 -12.012 1.00 92.00 72 MET A O 1
ATOM 551 N N . THR A 1 73 ? 7.440 8.206 -12.228 1.00 93.19 73 THR A N 1
ATOM 552 C CA . THR A 1 73 ? 7.204 7.777 -13.608 1.00 93.19 73 THR A CA 1
ATOM 553 C C . THR A 1 73 ? 6.057 6.762 -13.682 1.00 93.19 73 THR A C 1
ATOM 555 O O . THR A 1 73 ? 5.674 6.130 -12.695 1.00 93.19 73 THR A O 1
ATOM 558 N N . LYS A 1 74 ? 5.480 6.581 -14.876 1.00 92.00 74 LYS A N 1
ATOM 559 C CA . LYS A 1 74 ? 4.379 5.622 -15.079 1.00 92.00 74 LYS A CA 1
ATOM 560 C C . LYS A 1 74 ? 4.803 4.185 -14.766 1.00 92.00 74 LYS A C 1
ATOM 562 O O . LYS A 1 74 ? 4.018 3.444 -14.182 1.00 92.00 74 LYS A O 1
ATOM 567 N N . GLU A 1 75 ? 6.022 3.807 -15.130 1.00 90.88 75 GLU A N 1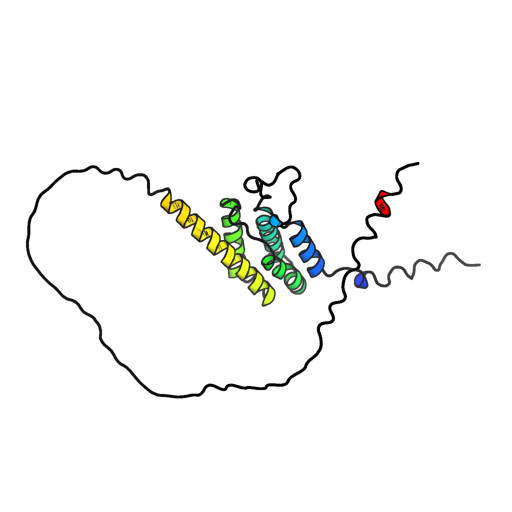
ATOM 568 C CA . GLU A 1 75 ? 6.593 2.486 -14.865 1.00 90.88 75 GLU A CA 1
ATOM 569 C C . GLU A 1 75 ? 6.777 2.229 -13.365 1.00 90.88 75 GLU A C 1
ATOM 571 O O . GLU A 1 75 ? 6.358 1.180 -12.880 1.00 90.88 75 GLU A O 1
ATOM 576 N N . GLU A 1 76 ? 7.281 3.198 -12.597 1.00 91.94 76 GLU A N 1
ATOM 577 C CA . GLU A 1 76 ? 7.383 3.049 -11.139 1.00 91.94 76 GLU A CA 1
ATOM 578 C C . GLU A 1 76 ? 5.995 2.941 -10.488 1.00 91.94 76 GLU A C 1
ATOM 580 O O . GLU A 1 76 ? 5.781 2.115 -9.597 1.00 91.94 76 GLU A O 1
ATOM 585 N N . LYS A 1 77 ? 5.012 3.726 -10.959 1.00 94.12 77 LYS A N 1
ATOM 586 C CA . LYS A 1 77 ? 3.630 3.648 -10.455 1.00 94.12 77 LYS A CA 1
ATOM 587 C C . LYS A 1 77 ? 3.031 2.255 -10.655 1.00 94.12 77 LYS A C 1
ATOM 589 O O . LYS A 1 77 ? 2.350 1.769 -9.755 1.00 94.12 77 LYS A O 1
ATOM 594 N N . LYS A 1 78 ? 3.326 1.584 -11.775 1.00 93.50 78 LYS A N 1
ATOM 595 C CA . LYS A 1 78 ? 2.880 0.201 -12.032 1.00 93.50 78 LYS A CA 1
ATOM 596 C C . LYS A 1 78 ? 3.476 -0.811 -11.051 1.00 93.50 78 LYS A C 1
ATOM 598 O O . LYS A 1 78 ? 2.836 -1.822 -10.786 1.00 93.50 78 LYS A O 1
ATOM 603 N N . ALA A 1 79 ? 4.674 -0.563 -10.523 1.00 93.50 79 ALA A N 1
ATOM 604 C CA . ALA A 1 79 ? 5.295 -1.437 -9.530 1.00 93.50 79 ALA A CA 1
ATOM 605 C C . ALA A 1 79 ? 4.725 -1.207 -8.119 1.00 93.50 79 ALA A C 1
ATOM 607 O O . ALA A 1 79 ? 4.496 -2.166 -7.382 1.00 93.50 79 ALA A O 1
ATOM 608 N N . VAL A 1 80 ? 4.462 0.053 -7.754 1.00 95.38 80 VAL A N 1
ATOM 609 C CA . VAL A 1 80 ? 4.072 0.441 -6.388 1.00 95.38 80 VAL A CA 1
ATOM 610 C C . VAL A 1 80 ? 2.558 0.391 -6.159 1.00 95.38 80 VAL A C 1
ATOM 612 O O . VAL A 1 80 ? 2.115 -0.123 -5.135 1.00 95.38 80 VAL A O 1
ATOM 615 N N . ALA A 1 81 ? 1.734 0.866 -7.099 1.00 96.56 81 ALA A N 1
ATOM 616 C CA . ALA A 1 81 ? 0.280 0.936 -6.915 1.00 96.56 81 ALA A CA 1
ATOM 617 C C . ALA A 1 81 ? -0.387 -0.419 -6.591 1.00 96.56 81 ALA A C 1
ATOM 619 O O . ALA A 1 81 ? -1.289 -0.447 -5.750 1.00 96.56 81 ALA A O 1
ATOM 620 N N . PRO A 1 82 ? 0.043 -1.563 -7.165 1.00 96.69 82 PRO A N 1
ATOM 621 C CA . PRO A 1 82 ? -0.502 -2.866 -6.789 1.00 96.69 82 PRO A CA 1
ATOM 622 C C . PRO A 1 82 ? -0.262 -3.261 -5.322 1.00 96.69 82 PRO A C 1
ATOM 624 O O . PRO A 1 82 ? -0.991 -4.112 -4.808 1.00 96.69 82 PRO A O 1
ATOM 627 N N . LEU A 1 83 ? 0.724 -2.665 -4.635 1.00 97.12 83 LEU A N 1
ATOM 628 C CA . LEU A 1 83 ? 1.011 -2.951 -3.224 1.00 97.12 83 LEU A CA 1
ATOM 629 C C . LEU A 1 83 ? -0.146 -2.535 -2.308 1.00 97.12 83 LEU A C 1
ATOM 631 O O . LEU A 1 83 ? -0.439 -3.260 -1.361 1.00 97.12 83 LEU A O 1
ATOM 635 N N . LEU A 1 84 ? -0.883 -1.468 -2.646 1.00 97.25 84 LEU A N 1
ATOM 636 C CA . LEU A 1 84 ? -2.077 -1.030 -1.904 1.00 97.25 84 LEU A CA 1
ATOM 637 C C . LEU A 1 84 ? -3.107 -2.157 -1.739 1.00 97.25 84 LEU A C 1
ATOM 639 O O . LEU A 1 84 ? -3.752 -2.281 -0.704 1.00 97.25 84 LEU A O 1
ATOM 643 N N . GLY A 1 85 ? -3.239 -3.025 -2.746 1.00 96.25 85 GLY A N 1
ATOM 644 C CA . GLY A 1 85 ? -4.188 -4.139 -2.725 1.00 96.25 85 GLY A CA 1
ATOM 645 C C . GLY A 1 85 ? -3.761 -5.321 -1.846 1.00 96.25 85 GLY A C 1
ATOM 646 O O . GLY A 1 85 ? -4.577 -6.228 -1.625 1.00 96.25 85 GLY A O 1
ATOM 647 N N . LYS A 1 86 ? -2.501 -5.327 -1.390 1.00 95.81 86 LYS A N 1
ATOM 648 C CA . LYS A 1 86 ? -1.911 -6.337 -0.500 1.00 95.81 86 LYS A CA 1
ATOM 649 C C . LYS A 1 86 ? -1.974 -5.926 0.973 1.00 95.81 86 LYS A C 1
ATOM 651 O O . LYS A 1 86 ? -1.853 -6.794 1.832 1.00 95.81 86 LYS A O 1
ATOM 656 N N . LEU A 1 87 ? -2.194 -4.643 1.261 1.00 96.50 87 LEU A N 1
ATOM 657 C CA . LEU A 1 87 ? -2.307 -4.141 2.625 1.00 96.50 87 LEU A CA 1
ATOM 658 C C . LEU A 1 87 ? -3.541 -4.733 3.313 1.00 96.50 87 LEU A C 1
ATOM 660 O O . LEU A 1 87 ? -4.658 -4.710 2.793 1.00 96.50 87 LEU A O 1
ATOM 664 N N . TYR A 1 88 ? -3.325 -5.279 4.503 1.00 95.00 88 TYR A N 1
ATOM 665 C CA . TYR A 1 88 ? -4.398 -5.645 5.418 1.00 95.00 88 TYR A CA 1
ATOM 666 C C . TYR A 1 88 ? -4.935 -4.406 6.138 1.00 95.00 88 TYR A C 1
ATOM 668 O O . TYR A 1 88 ? -4.181 -3.721 6.822 1.00 95.00 88 TYR A O 1
ATOM 676 N N . ILE A 1 89 ? -6.236 -4.158 6.012 1.00 94.62 89 ILE A N 1
ATOM 677 C CA . ILE A 1 89 ? -6.931 -3.050 6.671 1.00 94.62 89 ILE A CA 1
ATOM 678 C C . ILE A 1 89 ? -7.643 -3.602 7.903 1.00 94.62 89 ILE A C 1
ATOM 680 O O . ILE A 1 89 ? -8.621 -4.340 7.769 1.00 94.62 89 ILE A O 1
ATOM 684 N N . SER A 1 90 ? -7.144 -3.276 9.098 1.00 91.06 90 SER A N 1
ATOM 685 C CA . SER A 1 90 ? -7.755 -3.756 10.338 1.00 91.06 90 SER A CA 1
ATOM 686 C C . SER A 1 90 ? -9.003 -2.937 10.689 1.00 91.06 90 SER A C 1
ATOM 688 O O . SER A 1 90 ? -8.908 -1.718 10.813 1.00 91.06 90 SER A O 1
ATOM 690 N N . PRO A 1 91 ? -10.167 -3.563 10.945 1.00 89.06 91 PRO A N 1
ATOM 691 C CA . PRO A 1 91 ? -11.334 -2.853 11.477 1.00 89.06 91 PRO A CA 1
ATOM 692 C C . PRO A 1 91 ? -11.126 -2.329 12.904 1.00 89.06 91 PRO A C 1
ATOM 694 O O . PRO A 1 91 ? -11.876 -1.475 13.358 1.00 89.06 91 PRO A O 1
ATOM 697 N N . THR A 1 92 ? -10.129 -2.860 13.618 1.00 87.31 92 THR A N 1
ATOM 698 C CA . THR A 1 92 ? -9.769 -2.451 14.985 1.00 87.31 92 THR A CA 1
ATOM 699 C C . THR A 1 92 ? -8.750 -1.312 15.018 1.00 87.31 92 THR A C 1
ATOM 701 O O . THR A 1 92 ? -8.245 -0.981 16.090 1.00 87.31 92 THR A O 1
ATOM 704 N N . SER A 1 93 ? -8.376 -0.780 13.853 1.00 91.31 93 SER A N 1
ATOM 705 C CA . SER A 1 93 ? -7.538 0.410 13.744 1.00 91.31 93 SER A CA 1
ATOM 706 C C . SER A 1 93 ? -8.209 1.629 14.364 1.00 91.31 93 SER A C 1
ATOM 708 O O . SER A 1 93 ? -9.423 1.653 14.578 1.00 91.31 93 SER A O 1
ATOM 710 N N . SER A 1 94 ? -7.415 2.657 14.647 1.00 92.19 94 SER A N 1
ATOM 711 C CA . SER A 1 94 ? -7.956 3.904 15.171 1.00 92.19 94 SER A CA 1
ATOM 712 C C . SER A 1 94 ? -8.917 4.550 14.166 1.00 92.19 94 SER A C 1
ATOM 714 O O . SER A 1 94 ? -8.638 4.667 12.972 1.00 92.19 94 SER A O 1
ATOM 716 N N . GLU A 1 95 ? -10.081 4.975 14.658 1.00 93.75 95 GLU A N 1
ATOM 717 C CA . GLU A 1 95 ? -11.140 5.583 13.844 1.00 93.75 95 GLU A CA 1
ATOM 718 C C . GLU A 1 95 ? -10.655 6.823 13.081 1.00 93.75 95 GLU A C 1
ATOM 720 O O . GLU A 1 95 ? -10.997 7.003 11.912 1.00 93.75 95 GLU A O 1
ATOM 725 N N . GLU A 1 96 ? -9.828 7.649 13.725 1.00 93.75 96 GLU A N 1
ATOM 726 C CA . GLU A 1 96 ? -9.184 8.811 13.108 1.00 93.75 96 GLU A CA 1
ATOM 727 C C . GLU A 1 96 ? -8.339 8.400 11.897 1.00 93.75 96 GLU A C 1
ATOM 729 O O . GLU A 1 96 ? -8.541 8.926 10.803 1.00 93.75 96 GLU A O 1
ATOM 734 N N . LYS A 1 97 ? -7.472 7.392 12.058 1.00 94.81 97 LYS A N 1
ATOM 735 C CA . LYS A 1 97 ? -6.585 6.914 10.993 1.00 94.81 97 LYS A CA 1
ATOM 736 C C . LYS A 1 97 ? -7.356 6.262 9.849 1.00 94.81 97 LYS A C 1
ATOM 738 O O . LYS A 1 97 ? -7.004 6.448 8.685 1.00 94.81 97 LYS A O 1
ATOM 743 N N . ILE A 1 98 ? -8.421 5.518 10.156 1.00 96.12 98 ILE A N 1
ATOM 744 C CA . ILE A 1 98 ? -9.307 4.933 9.141 1.00 96.12 98 ILE A CA 1
ATOM 745 C C . ILE A 1 98 ? -9.940 6.040 8.289 1.00 96.12 98 ILE A C 1
ATOM 747 O O . ILE A 1 98 ? -9.939 5.922 7.063 1.00 96.12 98 ILE A O 1
ATOM 751 N N . ARG A 1 99 ? -10.470 7.105 8.910 1.00 96.06 99 ARG A N 1
ATOM 752 C CA . ARG A 1 99 ? -11.090 8.221 8.176 1.00 96.06 99 ARG A CA 1
ATOM 753 C C . ARG A 1 99 ? -10.081 9.013 7.357 1.00 96.06 99 ARG A C 1
ATOM 755 O O . ARG A 1 99 ? -10.325 9.226 6.179 1.00 96.06 99 ARG A O 1
ATOM 762 N N . GLU A 1 100 ? -8.940 9.359 7.947 1.00 97.31 100 GLU A N 1
ATOM 763 C CA . GLU A 1 100 ? -7.839 10.036 7.251 1.00 97.31 100 GLU A CA 1
ATOM 764 C C . GLU A 1 100 ? -7.414 9.259 5.996 1.00 97.31 100 GLU A C 1
ATOM 766 O O . GLU A 1 100 ? -7.379 9.801 4.893 1.00 97.31 100 GLU A O 1
ATOM 771 N N . THR A 1 101 ? -7.171 7.953 6.145 1.00 97.44 101 THR A N 1
ATOM 772 C CA . THR A 1 101 ? -6.770 7.098 5.020 1.00 97.44 101 THR A CA 1
ATOM 773 C C . THR A 1 101 ? -7.882 6.980 3.980 1.00 97.44 101 THR A C 1
ATOM 775 O O . THR A 1 101 ? -7.606 6.953 2.784 1.00 97.44 101 THR A O 1
ATOM 778 N N . PHE A 1 102 ? -9.146 6.907 4.406 1.00 97.81 102 PHE A N 1
ATOM 779 C CA . PHE A 1 102 ? -10.282 6.855 3.487 1.00 97.81 102 PHE A CA 1
ATOM 780 C C . PHE A 1 102 ? -10.410 8.132 2.653 1.00 97.81 102 PHE A C 1
ATOM 782 O O . PHE A 1 102 ? -10.644 8.035 1.446 1.00 97.81 102 PHE A O 1
ATOM 789 N N . ASP A 1 103 ? -10.228 9.300 3.265 1.00 98.06 103 ASP A N 1
ATOM 790 C CA . ASP A 1 103 ? -10.293 10.585 2.572 1.00 98.06 103 ASP A CA 1
ATOM 791 C C . ASP A 1 103 ? -9.169 10.699 1.530 1.00 98.06 103 ASP A C 1
ATOM 793 O O . ASP A 1 103 ? -9.446 10.984 0.363 1.00 98.06 103 ASP A O 1
ATOM 797 N N . GLU A 1 104 ? -7.928 10.361 1.895 1.00 98.12 104 GLU A N 1
ATOM 798 C CA . GLU A 1 104 ? -6.785 10.395 0.969 1.00 98.12 104 GLU A CA 1
ATOM 799 C C . GLU A 1 104 ? -6.949 9.394 -0.188 1.00 98.12 104 GLU A C 1
ATOM 801 O O . GLU A 1 104 ? -6.744 9.721 -1.359 1.00 98.12 104 GLU A O 1
ATOM 806 N N . VAL A 1 105 ? -7.409 8.171 0.106 1.00 97.69 105 VAL A N 1
ATOM 807 C CA . VAL A 1 105 ? -7.727 7.175 -0.929 1.00 97.69 105 VAL A CA 1
ATOM 808 C C . VAL A 1 105 ? -8.840 7.680 -1.854 1.00 97.69 105 VAL A C 1
ATOM 810 O O . VAL A 1 105 ? -8.770 7.470 -3.066 1.00 97.69 105 VAL A O 1
ATOM 813 N N . SER A 1 106 ? -9.860 8.349 -1.312 1.00 97.81 106 SER A N 1
ATOM 814 C CA . SER A 1 106 ? -10.971 8.900 -2.097 1.00 97.81 106 SER A CA 1
ATOM 815 C C . SER A 1 106 ? -10.495 9.995 -3.052 1.00 97.81 106 SER A C 1
ATOM 817 O O . SER A 1 106 ? -10.878 9.991 -4.226 1.00 97.81 106 SER A O 1
ATOM 819 N N . ILE A 1 107 ? -9.614 10.884 -2.582 1.00 97.56 107 ILE A N 1
ATOM 820 C CA . ILE A 1 107 ? -8.956 11.906 -3.408 1.00 97.56 107 ILE A CA 1
ATOM 821 C C . ILE A 1 107 ? -8.145 11.230 -4.519 1.00 97.56 107 ILE A C 1
ATOM 823 O O . ILE A 1 107 ? -8.364 11.507 -5.697 1.00 97.56 107 ILE A O 1
ATOM 827 N N . ALA A 1 108 ? -7.293 10.262 -4.177 1.00 96.81 108 ALA A N 1
ATOM 828 C CA . ALA A 1 108 ? -6.468 9.539 -5.143 1.00 96.81 108 ALA A CA 1
ATOM 829 C C . ALA A 1 108 ? -7.288 8.818 -6.234 1.00 96.81 108 ALA A C 1
ATOM 831 O O . ALA A 1 108 ? -6.896 8.801 -7.409 1.00 96.81 108 ALA A O 1
ATOM 832 N N . VAL A 1 109 ? -8.432 8.222 -5.867 1.00 96.62 109 VAL A N 1
ATOM 833 C CA . VAL A 1 109 ? -9.371 7.590 -6.813 1.00 96.62 109 VAL A CA 1
ATOM 834 C C . VAL A 1 109 ? -9.993 8.635 -7.735 1.00 96.62 109 VAL A C 1
ATOM 836 O O . VAL A 1 109 ? -10.046 8.423 -8.951 1.00 96.62 109 VAL A O 1
ATOM 839 N N . ASN A 1 110 ? -10.456 9.752 -7.173 1.00 96.75 110 ASN A N 1
ATOM 840 C CA . ASN A 1 110 ? -11.089 10.831 -7.924 1.00 96.75 110 ASN A CA 1
ATOM 841 C C . ASN A 1 110 ? -10.121 11.477 -8.928 1.00 96.75 110 ASN A C 1
ATOM 843 O O . ASN A 1 110 ? -10.468 11.665 -10.097 1.00 96.75 110 ASN A O 1
ATOM 847 N N . ASP A 1 111 ? -8.888 11.719 -8.494 1.00 95.94 111 ASP A N 1
ATOM 848 C CA . ASP A 1 111 ? -7.838 12.366 -9.282 1.00 95.94 111 ASP A CA 1
ATOM 849 C C . ASP A 1 111 ? -7.185 11.413 -10.293 1.00 95.94 111 ASP A C 1
ATOM 851 O O . ASP A 1 111 ? -6.441 11.841 -11.178 1.00 95.94 111 ASP A O 1
ATOM 855 N N . LYS A 1 112 ? -7.496 10.111 -10.211 1.00 94.75 112 LYS A N 1
ATOM 856 C CA . LYS A 1 112 ? -6.998 9.062 -11.116 1.00 94.75 112 LYS A CA 1
ATOM 857 C C . LYS A 1 112 ? -5.468 9.067 -11.205 1.00 94.75 112 LYS A C 1
ATOM 859 O O . LYS A 1 112 ? -4.897 8.912 -12.287 1.00 94.75 112 LYS A O 1
ATOM 864 N N . ILE A 1 113 ? -4.803 9.197 -10.052 1.00 94.38 113 ILE A N 1
ATOM 865 C CA . ILE A 1 113 ? -3.333 9.297 -9.955 1.00 94.38 113 ILE A CA 1
ATOM 866 C C . ILE A 1 113 ? -2.606 8.047 -10.487 1.00 94.38 113 ILE A C 1
ATOM 868 O O . ILE A 1 113 ? -1.422 8.107 -10.843 1.00 94.38 113 ILE A O 1
ATOM 872 N N . VAL A 1 114 ? -3.333 6.925 -10.562 1.00 94.62 114 VAL A N 1
ATOM 873 C CA . VAL A 1 114 ? -2.926 5.652 -11.160 1.00 94.62 114 VAL A CA 1
ATOM 874 C C . VAL A 1 114 ? -3.712 5.423 -12.451 1.00 94.62 114 VAL A C 1
ATOM 876 O O . VAL A 1 114 ? -4.942 5.448 -12.460 1.00 94.62 114 VAL A O 1
ATOM 879 N N . SER A 1 115 ? -3.003 5.173 -13.553 1.00 91.25 115 SER A N 1
ATOM 880 C CA . SER A 1 115 ? -3.616 5.025 -14.883 1.00 91.25 115 SER A CA 1
ATOM 881 C C . SER A 1 115 ? -3.788 3.570 -15.320 1.00 91.25 115 SER A C 1
ATOM 883 O O . SER A 1 115 ? -4.730 3.249 -16.050 1.00 91.25 115 SER A O 1
ATOM 885 N N . ASP A 1 116 ? -2.918 2.670 -14.865 1.00 94.00 116 ASP A N 1
ATOM 886 C CA . ASP A 1 116 ? -2.967 1.265 -15.244 1.00 94.00 116 ASP A CA 1
ATOM 887 C C . ASP A 1 116 ? -4.123 0.529 -14.551 1.00 94.00 116 ASP A C 1
ATOM 889 O O . ASP A 1 116 ? -4.605 0.904 -13.482 1.00 94.00 116 ASP A O 1
ATOM 893 N N . THR A 1 117 ? -4.622 -0.524 -15.195 1.00 96.62 117 THR A N 1
ATOM 894 C CA . THR A 1 117 ? -5.793 -1.263 -14.706 1.00 96.62 117 THR A CA 1
ATOM 895 C C . THR A 1 117 ? -5.522 -1.974 -13.382 1.00 96.62 117 THR A C 1
ATOM 897 O O . THR A 1 117 ? -6.378 -1.947 -12.501 1.00 96.62 117 THR A O 1
ATOM 900 N N . THR A 1 118 ? -4.342 -2.570 -13.212 1.00 96.38 118 THR A N 1
ATOM 901 C CA . THR A 1 118 ? -3.996 -3.339 -12.009 1.00 96.38 118 THR A CA 1
ATOM 902 C C . THR A 1 118 ? -3.920 -2.442 -10.778 1.00 96.38 118 THR A C 1
ATOM 904 O O . THR A 1 118 ? -4.555 -2.732 -9.765 1.00 96.38 118 THR A O 1
ATOM 907 N N . GLY A 1 119 ? -3.211 -1.320 -10.875 1.00 96.06 119 GLY A N 1
ATOM 908 C CA . GLY A 1 119 ? -3.090 -0.341 -9.807 1.00 96.06 119 GLY A CA 1
ATOM 909 C C . GLY A 1 119 ? -4.416 0.357 -9.492 1.00 96.06 119 GLY A C 1
ATOM 910 O O . GLY A 1 119 ? -4.755 0.501 -8.320 1.00 96.06 119 GLY A O 1
ATOM 911 N N . ARG A 1 120 ? -5.243 0.689 -10.499 1.00 97.00 120 ARG A N 1
ATOM 912 C CA . ARG A 1 120 ? -6.612 1.197 -10.257 1.00 97.00 120 ARG A CA 1
ATOM 913 C C . ARG A 1 120 ? -7.481 0.183 -9.517 1.00 97.00 120 ARG A C 1
ATOM 915 O O . ARG A 1 120 ? -8.228 0.562 -8.621 1.00 97.00 120 ARG A O 1
ATOM 922 N N . ASN A 1 121 ? -7.388 -1.101 -9.860 1.00 97.69 121 ASN A N 1
ATOM 923 C CA . ASN A 1 121 ? -8.124 -2.155 -9.160 1.00 97.69 121 ASN A CA 1
ATOM 924 C C . ASN A 1 121 ? -7.653 -2.303 -7.707 1.00 97.69 121 ASN A C 1
ATOM 926 O O . ASN A 1 121 ? -8.483 -2.452 -6.813 1.00 97.69 121 ASN A O 1
ATOM 930 N N . ALA A 1 122 ? -6.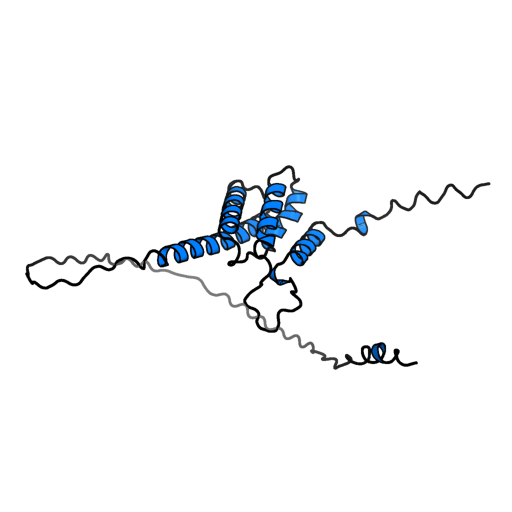343 -2.218 -7.463 1.00 97.50 122 ALA A N 1
ATOM 931 C CA . ALA A 1 122 ? -5.775 -2.234 -6.118 1.00 97.50 122 ALA A CA 1
ATOM 932 C C . ALA A 1 122 ? -6.253 -1.036 -5.278 1.00 97.50 122 ALA A C 1
ATOM 934 O O . ALA A 1 122 ? -6.730 -1.230 -4.160 1.00 97.50 122 ALA A O 1
ATOM 935 N N . LEU A 1 123 ? -6.220 0.175 -5.844 1.00 97.44 123 LEU A N 1
ATOM 936 C CA . LEU A 1 123 ? -6.704 1.395 -5.195 1.00 97.44 123 LEU A CA 1
ATOM 937 C C . LEU A 1 123 ? -8.217 1.336 -4.905 1.00 97.44 123 LEU A C 1
ATOM 939 O O . LEU A 1 123 ? -8.668 1.664 -3.811 1.00 97.44 123 LEU A O 1
ATOM 943 N N . ASN A 1 124 ? -9.017 0.832 -5.847 1.00 97.69 124 ASN A N 1
ATOM 944 C CA . ASN A 1 124 ? -10.452 0.642 -5.626 1.00 97.69 124 ASN A CA 1
ATOM 945 C C . ASN A 1 124 ? -10.746 -0.415 -4.553 1.00 97.69 124 ASN A C 1
ATOM 947 O O . ASN A 1 124 ? -11.704 -0.272 -3.796 1.00 97.69 124 ASN A O 1
ATOM 951 N N . LYS A 1 125 ? -9.931 -1.472 -4.455 1.00 97.44 125 LYS A N 1
ATOM 952 C CA . LYS A 1 125 ? -10.091 -2.508 -3.426 1.00 97.44 125 LYS A CA 1
ATOM 953 C C . LYS A 1 125 ? -9.929 -1.920 -2.024 1.00 97.44 125 LYS A C 1
ATOM 955 O O . LYS A 1 125 ? -10.784 -2.176 -1.174 1.00 97.44 125 LYS A O 1
ATOM 960 N N . ILE A 1 126 ? -8.882 -1.121 -1.797 1.00 97.50 126 ILE A N 1
ATOM 961 C CA . ILE A 1 126 ? -8.674 -0.463 -0.501 1.00 97.50 126 ILE A CA 1
ATOM 962 C C . ILE A 1 126 ? -9.780 0.566 -0.224 1.00 97.50 126 ILE A C 1
ATOM 964 O O . ILE A 1 126 ? -10.370 0.520 0.855 1.00 97.50 126 ILE A O 1
ATOM 968 N N . HIS A 1 127 ? -10.169 1.376 -1.218 1.00 97.62 127 HIS A N 1
ATOM 969 C CA . HIS A 1 127 ? -11.265 2.348 -1.106 1.00 97.62 127 HIS A CA 1
ATOM 970 C C . HIS A 1 127 ? -12.577 1.695 -0.651 1.00 97.62 127 HIS A C 1
ATOM 972 O O . HIS A 1 127 ? -13.193 2.125 0.322 1.00 97.62 127 HIS A O 1
ATOM 978 N N . VAL A 1 128 ? -12.972 0.593 -1.298 1.00 97.38 128 VAL A N 1
ATOM 979 C CA . VAL A 1 128 ? -14.185 -0.151 -0.937 1.00 97.38 128 VAL A CA 1
ATOM 980 C C . VAL A 1 128 ? -14.055 -0.806 0.440 1.00 97.38 128 VAL A C 1
ATOM 982 O O . VAL A 1 128 ? -15.030 -0.826 1.190 1.00 97.38 128 VAL A O 1
ATOM 985 N N . SER A 1 129 ? -12.886 -1.350 0.801 1.00 96.69 129 SER A N 1
ATOM 986 C CA . SER A 1 129 ? -12.694 -1.942 2.134 1.00 96.69 129 SER A CA 1
ATOM 987 C C . SER A 1 129 ? -12.791 -0.908 3.257 1.00 96.69 129 SER A C 1
ATOM 989 O O . SER A 1 129 ? -13.489 -1.156 4.237 1.00 96.69 129 SER A O 1
ATOM 991 N N . LEU A 1 130 ? -12.177 0.265 3.083 1.00 96.50 130 LEU A N 1
ATOM 992 C CA . LEU A 1 130 ? -12.245 1.363 4.042 1.00 96.50 130 LEU A CA 1
ATOM 993 C C . LEU A 1 130 ? -13.662 1.928 4.121 1.00 96.50 130 LEU A C 1
ATOM 995 O O . LEU A 1 130 ? -14.172 2.102 5.220 1.00 96.50 130 LEU A O 1
ATOM 999 N N . GLY A 1 131 ? -14.340 2.112 2.984 1.00 96.31 131 GLY A N 1
ATOM 1000 C CA . GLY A 1 131 ? -15.723 2.592 2.955 1.00 96.31 131 GLY A CA 1
ATOM 1001 C C . GLY A 1 131 ? -16.684 1.693 3.737 1.00 96.31 131 GLY A C 1
ATOM 1002 O O . GLY A 1 131 ? -17.533 2.192 4.472 1.00 96.31 131 GLY A O 1
ATOM 1003 N N . LYS A 1 132 ? -16.513 0.365 3.658 1.00 96.19 132 LYS A N 1
ATOM 1004 C CA . LYS A 1 132 ? -17.282 -0.588 4.481 1.00 96.19 132 LYS A CA 1
ATOM 1005 C C . LYS A 1 132 ? -17.006 -0.416 5.974 1.00 96.19 132 LYS A C 1
ATOM 1007 O O . LYS A 1 132 ? -17.938 -0.433 6.769 1.00 96.19 132 LYS A O 1
ATOM 1012 N N . ILE A 1 133 ? -15.739 -0.251 6.352 1.00 95.06 133 ILE A N 1
ATOM 1013 C CA . ILE A 1 133 ? -15.352 -0.062 7.753 1.00 95.06 133 ILE A CA 1
ATOM 1014 C C . ILE A 1 133 ? -15.926 1.265 8.270 1.00 95.06 133 ILE A C 1
ATOM 1016 O O . ILE A 1 133 ? -16.635 1.265 9.269 1.00 95.06 133 ILE A O 1
ATOM 1020 N N . VAL A 1 134 ? -15.727 2.374 7.552 1.00 94.94 134 VAL A N 1
ATOM 1021 C CA . VAL A 1 134 ? -16.267 3.699 7.909 1.00 94.94 134 VAL A CA 1
ATOM 1022 C C . VAL A 1 134 ? -17.791 3.676 8.060 1.00 94.94 134 VAL A C 1
ATOM 1024 O O . VAL A 1 134 ? -18.308 4.263 9.012 1.00 94.94 134 VAL A O 1
ATOM 1027 N N . ALA A 1 135 ? -18.511 2.976 7.174 1.00 94.44 135 ALA A N 1
ATOM 1028 C CA . ALA A 1 135 ? -19.962 2.822 7.284 1.00 94.44 135 ALA A CA 1
ATOM 1029 C C . ALA A 1 135 ? -20.361 2.130 8.599 1.00 94.44 135 ALA A C 1
ATOM 1031 O O . ALA A 1 135 ? -21.217 2.636 9.325 1.00 94.44 135 ALA A O 1
ATOM 1032 N N . ASN A 1 136 ? -19.671 1.044 8.960 1.00 92.81 136 ASN A N 1
ATOM 1033 C CA . ASN A 1 136 ? -19.913 0.324 10.212 1.00 92.81 136 ASN A CA 1
ATOM 1034 C C . ASN A 1 136 ? -19.618 1.183 11.457 1.00 92.81 136 ASN A C 1
ATOM 1036 O O . ASN A 1 136 ? -20.348 1.097 12.443 1.00 92.81 136 ASN A O 1
ATOM 1040 N N . LEU A 1 137 ? -18.583 2.034 11.425 1.00 88.88 137 LEU A N 1
ATOM 1041 C CA . LEU A 1 137 ? -18.304 2.970 12.526 1.00 88.88 137 LEU A CA 1
ATOM 1042 C C . LEU A 1 137 ? -19.424 4.016 12.681 1.00 88.88 137 LEU A C 1
ATOM 1044 O O . LEU A 1 137 ? -19.768 4.396 13.801 1.00 88.88 137 LEU A O 1
ATOM 1048 N N . GLY A 1 138 ? -20.017 4.462 11.570 1.00 82.25 138 GLY A N 1
ATOM 1049 C CA . GLY A 1 138 ? -21.157 5.383 11.577 1.00 82.25 138 GLY A CA 1
ATOM 1050 C C . GLY A 1 138 ? -22.426 4.783 12.193 1.00 82.25 138 GLY A C 1
ATOM 1051 O O . GLY A 1 138 ? -23.147 5.479 12.908 1.00 82.25 138 GLY A O 1
ATOM 1052 N N . GLU A 1 139 ? -22.682 3.493 11.964 1.00 77.50 139 GLU A N 1
ATOM 1053 C CA . GLU A 1 139 ? -23.818 2.772 12.553 1.00 77.50 139 GLU A CA 1
ATOM 1054 C C . GLU A 1 139 ? -23.611 2.487 14.049 1.00 77.50 139 GLU A C 1
ATOM 1056 O O . GLU A 1 139 ? -24.516 2.734 14.849 1.00 77.50 139 GLU A O 1
ATOM 1061 N N . ALA A 1 140 ? -22.406 2.071 14.455 1.00 64.88 140 ALA A N 1
ATOM 1062 C CA . ALA A 1 140 ? -22.071 1.832 15.862 1.00 64.88 140 ALA A CA 1
ATOM 1063 C C . ALA A 1 140 ? -22.200 3.104 16.727 1.00 64.88 140 ALA A C 1
ATOM 1065 O O . ALA A 1 140 ? -22.707 3.052 17.848 1.00 64.88 140 ALA A O 1
ATOM 1066 N N . GLY A 1 141 ? -21.825 4.271 16.189 1.00 56.91 141 GLY A N 1
ATOM 1067 C CA . GLY A 1 141 ? -22.006 5.562 16.864 1.00 56.91 141 GLY A CA 1
ATOM 1068 C C . GLY A 1 141 ? -23.458 6.067 16.912 1.00 56.91 141 GLY A C 1
ATOM 1069 O O . GLY A 1 141 ? -23.775 6.968 17.696 1.00 56.91 141 GLY A O 1
ATOM 1070 N N . ALA A 1 142 ? -24.356 5.515 16.089 1.00 57.06 142 ALA A N 1
ATOM 1071 C CA . ALA A 1 142 ? -25.774 5.876 16.072 1.00 57.06 142 ALA A CA 1
ATOM 1072 C C . ALA A 1 142 ? -26.609 5.081 17.091 1.00 57.06 142 ALA A C 1
ATOM 1074 O O . ALA A 1 142 ? -27.651 5.580 17.529 1.00 57.06 142 ALA A O 1
ATOM 1075 N N . ASP A 1 143 ? -26.155 3.888 17.487 1.00 52.72 143 ASP A N 1
ATOM 1076 C CA . ASP A 1 143 ? -26.852 3.036 18.459 1.00 52.72 143 ASP A CA 1
ATOM 1077 C C . ASP A 1 143 ? -26.553 3.448 19.914 1.00 52.72 143 ASP A C 1
ATOM 1079 O O . ASP A 1 143 ? -27.459 3.523 20.745 1.00 52.72 143 ASP A O 1
ATOM 1083 N N . ASP A 1 144 ? -25.326 3.900 20.205 1.00 49.56 144 ASP A N 1
ATOM 1084 C CA . ASP A 1 144 ? -24.953 4.418 21.537 1.00 49.56 144 ASP A CA 1
ATOM 1085 C C . ASP A 1 144 ? -25.654 5.756 21.882 1.00 49.56 144 ASP A C 1
ATOM 1087 O O . ASP A 1 144 ? -25.804 6.153 23.036 1.00 49.56 144 ASP A O 1
ATOM 1091 N N . ARG A 1 145 ? -26.205 6.447 20.873 1.00 51.69 145 ARG A N 1
ATOM 1092 C CA . ARG A 1 145 ? -27.021 7.664 21.055 1.00 51.69 145 ARG A CA 1
ATOM 1093 C C . ARG A 1 145 ? -28.507 7.389 21.314 1.00 51.69 145 ARG A C 1
ATOM 1095 O O . ARG A 1 145 ? -29.274 8.344 21.457 1.00 51.69 145 ARG A O 1
ATOM 1102 N N . ARG A 1 146 ? -28.946 6.124 21.384 1.00 50.81 146 ARG A N 1
ATOM 1103 C CA . ARG A 1 146 ? -30.361 5.763 21.615 1.00 50.81 146 ARG A CA 1
ATOM 1104 C C . ARG A 1 146 ? -30.701 5.352 23.049 1.00 50.81 146 ARG A C 1
ATOM 1106 O O . ARG A 1 146 ? -31.884 5.201 23.349 1.00 50.81 146 ARG A O 1
ATOM 1113 N N . VAL A 1 147 ? -29.742 5.299 23.976 1.00 52.56 147 VAL A N 1
ATOM 1114 C CA . VAL A 1 147 ? -30.023 5.074 25.410 1.00 52.56 147 VAL A CA 1
ATOM 1115 C C . VAL A 1 147 ? -30.161 6.407 26.152 1.00 52.56 147 VAL A C 1
ATOM 1117 O O . VAL A 1 147 ? -29.421 6.712 27.078 1.00 52.56 147 VAL A O 1
ATOM 1120 N N . SER A 1 148 ? -31.095 7.259 25.724 1.00 52.66 148 SER A N 1
ATOM 1121 C CA . SER A 1 148 ? -31.544 8.429 26.501 1.00 52.66 148 SER A CA 1
ATOM 1122 C C . SER A 1 148 ? -32.855 8.992 25.956 1.00 52.66 148 SER A C 1
ATOM 1124 O O . SER A 1 148 ? -32.914 10.129 25.503 1.00 52.66 148 SER A O 1
ATOM 1126 N N . ARG A 1 149 ? -33.942 8.213 26.015 1.00 54.34 149 ARG A N 1
ATOM 1127 C CA . ARG A 1 149 ? -35.303 8.774 26.079 1.00 54.34 149 ARG A CA 1
ATOM 1128 C C . ARG A 1 149 ? -36.159 7.955 27.038 1.00 54.34 149 ARG A C 1
ATOM 1130 O O . ARG A 1 149 ? -37.018 7.182 26.634 1.00 54.34 149 ARG A O 1
ATOM 1137 N N . SER A 1 150 ? -35.926 8.173 28.328 1.00 51.00 150 SER A N 1
ATOM 1138 C CA . SER A 1 150 ? -36.960 7.993 29.342 1.00 51.00 150 SER A CA 1
ATOM 1139 C C . SER A 1 150 ? -38.070 9.004 29.050 1.00 51.00 150 SER A C 1
ATOM 1141 O O . SER A 1 150 ? -37.855 10.209 29.178 1.00 51.00 150 SER A O 1
ATOM 1143 N N . VAL A 1 151 ? -39.247 8.539 28.640 1.00 49.97 151 VAL A N 1
ATOM 1144 C CA . VAL A 1 151 ? -40.476 9.328 28.744 1.00 49.97 151 VAL A CA 1
ATOM 1145 C C . VAL A 1 151 ? -41.567 8.462 29.349 1.00 49.97 151 VAL A C 1
ATOM 1147 O O . VAL A 1 151 ? -41.781 7.310 28.982 1.00 49.97 151 VAL A O 1
ATOM 1150 N N . SER A 1 152 ? -42.155 9.045 30.377 1.00 40.09 152 SER A N 1
ATOM 1151 C CA . SER A 1 152 ? -43.038 8.476 31.370 1.00 40.09 152 SER A CA 1
ATOM 1152 C C . SER A 1 152 ? -44.401 8.085 30.809 1.00 40.09 152 SER A C 1
ATOM 1154 O O . SER A 1 152 ? -44.937 8.712 29.900 1.00 40.09 152 SER A O 1
ATOM 1156 N N . VAL A 1 153 ? -44.976 7.086 31.470 1.00 45.50 153 VAL A N 1
ATOM 1157 C CA . VAL A 1 153 ? -46.384 6.682 31.460 1.00 45.50 153 VAL A CA 1
ATOM 1158 C C . VAL A 1 153 ? -47.303 7.823 31.915 1.00 45.50 153 VAL A C 1
ATOM 1160 O O . VAL A 1 153 ? -47.142 8.291 33.035 1.00 45.50 153 VAL A O 1
ATOM 1163 N N . VAL A 1 154 ? -48.285 8.182 31.081 1.00 42.75 154 VAL A N 1
ATOM 1164 C CA . VAL A 1 154 ? -49.668 8.660 31.354 1.00 42.75 154 VAL A CA 1
ATOM 1165 C C . VAL A 1 154 ? -50.372 8.467 29.995 1.00 42.75 154 VAL A C 1
ATOM 1167 O O . VAL A 1 154 ? -49.804 8.862 28.986 1.00 42.75 154 VAL A O 1
ATOM 1170 N N . GLY A 1 155 ? -51.497 7.788 29.791 1.00 36.62 155 GLY A N 1
ATOM 1171 C CA . GLY A 1 155 ? -52.732 7.660 30.556 1.00 36.62 155 GLY A CA 1
ATOM 1172 C C . GLY A 1 155 ? -53.866 7.971 29.563 1.00 36.62 155 GLY A C 1
ATOM 1173 O O . GLY A 1 155 ? -53.884 9.067 29.024 1.00 36.62 155 GLY A O 1
ATOM 1174 N N . ASP A 1 156 ? -54.675 6.949 29.267 1.00 39.19 156 ASP A N 1
ATOM 1175 C CA . ASP A 1 156 ? -56.049 6.901 28.721 1.00 39.19 156 ASP A CA 1
ATOM 1176 C C . ASP A 1 156 ? -56.685 8.164 28.083 1.00 39.19 156 ASP A C 1
ATOM 1178 O O . ASP A 1 156 ? -56.717 9.215 28.710 1.00 39.19 156 ASP A O 1
ATOM 1182 N N . GLU A 1 157 ? -57.270 8.036 26.878 1.00 38.03 157 GLU A N 1
ATOM 1183 C CA . GLU A 1 157 ? -58.718 8.253 26.629 1.00 38.03 157 GLU A CA 1
ATOM 1184 C C . GLU A 1 157 ? -59.065 8.175 25.118 1.00 38.03 157 GLU A C 1
ATOM 1186 O O . GLU A 1 157 ? -58.380 8.709 24.245 1.00 38.03 157 GLU A O 1
ATOM 1191 N N . ARG A 1 158 ? -60.152 7.453 24.818 1.00 47.00 158 ARG A N 1
ATOM 1192 C CA . ARG A 1 158 ? -60.792 7.244 23.505 1.00 47.00 158 ARG A CA 1
ATOM 1193 C C . ARG A 1 158 ? -61.269 8.547 22.849 1.00 47.00 158 ARG A C 1
ATOM 1195 O O . ARG A 1 158 ? -61.842 9.389 23.523 1.00 47.00 158 ARG A O 1
ATOM 1202 N N . THR A 1 159 ? -61.272 8.590 21.514 1.00 35.03 159 THR A N 1
ATOM 1203 C CA . THR A 1 159 ? -62.454 8.994 20.716 1.00 35.03 159 THR A CA 1
ATOM 1204 C C . THR A 1 159 ? -62.309 8.555 19.254 1.00 35.03 159 THR A C 1
ATOM 1206 O O . THR A 1 159 ? -61.244 8.639 18.651 1.00 35.03 159 THR A O 1
ATOM 1209 N N . GLU A 1 160 ? -63.404 8.026 18.717 1.00 43.16 160 GLU A N 1
ATOM 1210 C CA . GLU A 1 160 ? -63.604 7.572 17.339 1.00 43.16 160 GLU A CA 1
ATOM 1211 C C . GLU A 1 160 ? -63.866 8.770 16.403 1.00 43.16 160 GLU A C 1
ATOM 1213 O O . GLU A 1 160 ? -64.423 9.771 16.849 1.00 43.16 160 GLU A O 1
ATOM 1218 N N . THR A 1 161 ? -63.522 8.672 15.109 1.00 38.69 161 THR A N 1
ATOM 1219 C CA . THR A 1 161 ? -64.442 8.873 13.957 1.00 38.69 161 THR A CA 1
ATOM 1220 C C . THR A 1 161 ? -63.711 8.850 12.599 1.00 38.69 161 THR A C 1
ATOM 1222 O O . THR A 1 161 ? -62.748 9.565 12.360 1.00 38.69 161 THR A O 1
ATOM 1225 N N . GLU A 1 162 ? -64.230 7.977 11.731 1.00 40.56 162 GLU A N 1
ATOM 1226 C CA . GLU A 1 162 ? -64.429 8.090 10.275 1.00 40.56 162 GLU A CA 1
ATOM 1227 C C . GLU A 1 162 ? -63.281 8.452 9.303 1.00 40.56 162 GLU A C 1
ATOM 1229 O O . GLU A 1 162 ? -62.862 9.592 9.158 1.00 40.56 162 GLU A O 1
ATOM 1234 N N . GLY A 1 163 ? -62.996 7.487 8.416 1.00 34.59 163 GLY A N 1
ATOM 1235 C CA . GLY A 1 163 ? -63.254 7.708 6.989 1.00 34.59 163 GLY A CA 1
ATOM 1236 C C . GLY A 1 163 ? -62.049 7.892 6.062 1.00 34.59 163 GLY A C 1
ATOM 1237 O O . GLY A 1 163 ? -61.483 8.974 5.976 1.00 34.59 163 GLY A O 1
ATOM 1238 N N . ARG A 1 164 ? -61.817 6.860 5.229 1.00 40.47 164 ARG A N 1
ATOM 1239 C CA . ARG A 1 164 ? -61.517 6.912 3.775 1.00 40.47 164 ARG A CA 1
ATOM 1240 C C . ARG A 1 164 ? -60.279 6.121 3.341 1.00 40.47 164 ARG A C 1
ATOM 1242 O O . ARG A 1 164 ? -59.148 6.586 3.335 1.00 40.47 164 ARG A O 1
ATOM 1249 N N . THR A 1 165 ? -60.577 4.916 2.871 1.00 40.69 165 THR A N 1
ATOM 1250 C CA . THR A 1 165 ? -59.784 4.047 1.999 1.00 40.69 165 THR A CA 1
ATOM 1251 C C . THR A 1 165 ? -59.491 4.699 0.644 1.00 40.69 165 THR A C 1
ATOM 1253 O O . THR A 1 165 ? -60.443 5.108 -0.017 1.00 40.69 165 THR A O 1
ATOM 1256 N N . VAL A 1 166 ? -58.237 4.672 0.175 1.00 42.69 166 VAL A N 1
ATOM 1257 C CA . VAL A 1 166 ? -57.893 4.439 -1.244 1.00 42.69 166 VAL A CA 1
ATOM 1258 C C . VAL A 1 166 ? -56.554 3.699 -1.298 1.00 42.69 166 VAL A C 1
ATOM 1260 O O . VAL A 1 166 ? -55.499 4.260 -1.024 1.00 42.69 166 VAL A O 1
ATOM 1263 N N . VAL A 1 167 ? -56.639 2.418 -1.649 1.00 45.31 167 VAL A N 1
ATOM 1264 C CA . VAL A 1 167 ? -55.551 1.606 -2.195 1.00 45.31 167 VAL A CA 1
ATOM 1265 C C . VAL A 1 167 ? -55.454 1.943 -3.680 1.00 45.31 167 VAL A C 1
ATOM 1267 O O . VAL A 1 167 ? -56.467 1.906 -4.376 1.00 45.31 167 VAL A O 1
ATOM 1270 N N . THR A 1 168 ? -54.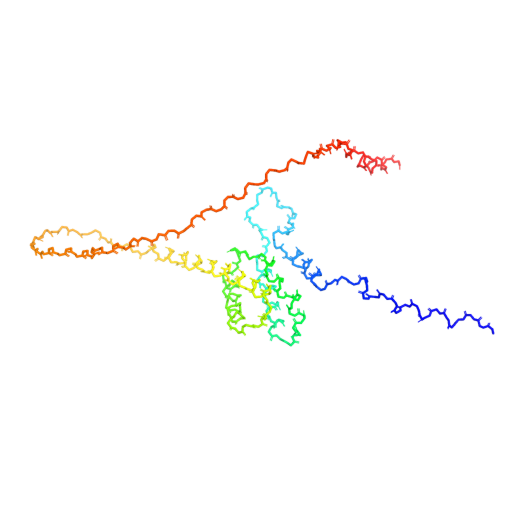255 2.233 -4.175 1.00 41.31 168 THR A N 1
ATOM 1271 C CA . THR A 1 168 ? -53.978 2.263 -5.617 1.00 41.31 168 THR A CA 1
ATOM 1272 C C . THR A 1 168 ? -52.667 1.543 -5.894 1.00 41.31 168 THR A C 1
ATOM 1274 O O . THR A 1 168 ? -51.587 2.112 -5.759 1.00 41.31 168 THR A O 1
ATOM 1277 N N . GLU A 1 169 ? -52.796 0.274 -6.278 1.00 52.94 169 GLU A N 1
ATOM 1278 C CA . GLU A 1 169 ? -51.845 -0.438 -7.133 1.00 52.94 169 GLU A CA 1
ATOM 1279 C C . GLU A 1 169 ? -51.833 0.183 -8.541 1.00 52.94 169 GLU A C 1
ATOM 1281 O O . GLU A 1 169 ? -52.873 0.658 -9.011 1.00 52.94 169 GLU A O 1
ATOM 1286 N N . PRO A 1 170 ? -50.730 0.048 -9.290 1.00 53.34 170 PRO A N 1
ATOM 1287 C CA . PRO A 1 170 ? -50.796 -0.074 -10.735 1.00 53.34 170 PRO A CA 1
ATOM 1288 C C . PRO A 1 170 ? -50.438 -1.496 -11.186 1.00 53.34 170 PRO A C 1
ATOM 1290 O O . PRO A 1 170 ? -49.377 -2.044 -10.896 1.00 53.34 170 PRO A O 1
ATOM 1293 N N . ARG A 1 171 ? -51.380 -2.053 -11.943 1.00 32.16 171 ARG A N 1
ATOM 1294 C CA . ARG A 1 171 ? -51.437 -3.381 -12.547 1.00 32.16 171 ARG A CA 1
ATOM 1295 C C . ARG A 1 171 ? -50.893 -3.348 -13.990 1.00 32.16 171 ARG A C 1
ATOM 1297 O O . ARG A 1 171 ? -51.453 -2.639 -14.816 1.00 32.16 171 ARG A O 1
ATOM 1304 N N . ILE A 1 172 ? -49.876 -4.182 -14.243 1.00 43.75 172 ILE A N 1
ATOM 1305 C CA . ILE A 1 172 ? -49.558 -5.010 -15.438 1.00 43.75 172 ILE A CA 1
ATOM 1306 C C . ILE A 1 172 ? -49.404 -4.341 -16.824 1.00 43.75 172 ILE A C 1
ATOM 1308 O O . ILE A 1 172 ? -50.335 -3.738 -17.351 1.00 43.75 172 ILE A O 1
ATOM 1312 N N . LYS A 1 173 ? -48.297 -4.679 -17.508 1.00 49.56 173 LYS A N 1
ATOM 1313 C CA . LYS A 1 173 ? -48.326 -5.189 -18.895 1.00 49.56 173 LYS A CA 1
ATOM 1314 C C . LYS A 1 173 ? -47.160 -6.151 -19.149 1.00 49.56 173 LYS A C 1
ATOM 1316 O O . LYS A 1 173 ? -46.007 -5.737 -19.151 1.00 49.56 173 LYS A O 1
ATOM 1321 N N . GLU A 1 174 ? -47.506 -7.424 -19.328 1.00 41.12 174 GLU A N 1
ATOM 1322 C CA . GLU A 1 174 ? -46.651 -8.461 -19.907 1.00 41.12 174 GLU A CA 1
ATOM 1323 C C . GLU A 1 174 ? -46.448 -8.199 -21.405 1.00 41.12 174 GLU A C 1
ATOM 1325 O O . GLU A 1 174 ? -47.362 -7.737 -22.095 1.00 41.12 174 GLU A O 1
ATOM 1330 N N . GLY A 1 175 ? -45.245 -8.503 -21.883 1.00 37.72 175 GLY A N 1
ATOM 1331 C CA . GLY A 1 175 ? -44.876 -8.615 -23.287 1.00 37.72 175 GLY A CA 1
ATOM 1332 C C . GLY A 1 175 ? -43.912 -9.790 -23.402 1.00 37.72 175 GLY A C 1
ATOM 1333 O O . GLY A 1 175 ? -42.845 -9.762 -22.793 1.00 37.72 175 GLY A O 1
ATOM 1334 N N . ASP A 1 176 ? -44.385 -10.822 -24.086 1.00 37.94 176 ASP A N 1
ATOM 1335 C CA . ASP A 1 176 ? -43.783 -12.132 -24.326 1.00 37.94 176 ASP A CA 1
ATOM 1336 C C . ASP A 1 176 ? -42.788 -12.095 -25.510 1.00 37.94 176 ASP A C 1
ATOM 1338 O O . ASP A 1 176 ? -42.720 -11.090 -26.220 1.00 37.94 176 ASP A O 1
ATOM 1342 N N . GLU A 1 177 ? -42.121 -13.235 -25.734 1.00 42.69 177 GLU A N 1
ATOM 1343 C CA . GLU A 1 177 ? -41.271 -13.650 -26.874 1.00 42.69 177 GLU A CA 1
ATOM 1344 C C . GLU A 1 177 ? -39.768 -13.300 -26.795 1.00 42.69 177 GLU A C 1
ATOM 1346 O O . GLU A 1 177 ? -39.380 -12.168 -26.529 1.00 42.69 177 GLU A O 1
ATOM 1351 N N . GLU A 1 178 ? -38.796 -14.157 -27.124 1.00 37.00 178 GLU A N 1
ATOM 1352 C CA . GLU A 1 178 ? -38.618 -15.614 -27.262 1.00 37.00 178 GLU A CA 1
ATOM 1353 C C . GLU A 1 178 ? -37.094 -15.800 -27.517 1.00 37.00 178 GLU A C 1
ATOM 1355 O O . GLU A 1 178 ? -36.467 -14.918 -28.103 1.00 37.00 178 GLU A O 1
ATOM 1360 N N . SER A 1 179 ? -36.526 -16.972 -27.194 1.00 36.25 179 SER A N 1
ATOM 1361 C CA . SER A 1 179 ? -35.237 -17.507 -27.709 1.00 36.25 179 SER A CA 1
ATOM 1362 C C . SER A 1 179 ? -33.935 -16.865 -27.165 1.00 36.25 179 SER A C 1
ATOM 1364 O O . SER A 1 179 ? -33.786 -15.658 -27.120 1.00 36.25 179 SER A O 1
ATOM 1366 N N . GLN A 1 180 ? -32.877 -17.584 -26.768 1.00 39.69 180 GLN A N 1
ATOM 1367 C CA . GLN A 1 180 ? -32.317 -18.772 -27.403 1.00 39.69 180 GLN A CA 1
ATOM 1368 C C . GLN A 1 180 ? -31.353 -19.531 -26.460 1.00 39.69 180 GLN A C 1
ATOM 1370 O O . GLN A 1 180 ? -30.449 -18.959 -25.860 1.00 39.69 180 GLN A O 1
ATOM 1375 N N . ALA A 1 181 ? -31.600 -20.838 -26.385 1.00 40.91 181 ALA A N 1
ATOM 1376 C CA . ALA A 1 181 ? -30.710 -21.982 -26.181 1.00 40.91 181 ALA A CA 1
ATOM 1377 C C . ALA A 1 181 ? -29.367 -21.836 -25.429 1.00 40.91 181 ALA A C 1
ATOM 1379 O O . ALA A 1 181 ? -28.368 -21.295 -25.897 1.00 40.91 181 ALA A O 1
ATOM 1380 N N . THR A 1 182 ? -29.347 -22.568 -24.319 1.00 34.41 182 THR A N 1
ATOM 1381 C CA . THR A 1 182 ? -28.227 -23.264 -23.686 1.00 34.41 182 THR A CA 1
ATOM 1382 C C . THR A 1 182 ? -27.341 -24.026 -24.683 1.00 34.41 182 THR A C 1
ATOM 1384 O O . THR A 1 182 ? -27.824 -24.945 -25.345 1.00 34.41 182 THR A O 1
ATOM 1387 N N . ASN A 1 183 ? -26.035 -23.747 -24.710 1.00 41.38 183 ASN A N 1
ATOM 1388 C CA . ASN A 1 183 ? -25.045 -24.663 -25.281 1.00 41.38 183 ASN A CA 1
ATOM 1389 C C . ASN A 1 183 ? -24.240 -25.312 -24.155 1.00 41.38 183 ASN A C 1
ATOM 1391 O O . ASN A 1 183 ? -23.342 -24.715 -23.567 1.00 41.38 183 ASN A O 1
ATOM 1395 N N . ALA A 1 184 ? -24.612 -26.557 -23.869 1.00 37.44 184 ALA A N 1
ATOM 1396 C CA . ALA A 1 184 ? -23.823 -27.509 -23.115 1.00 37.44 184 ALA A CA 1
ATOM 1397 C C . ALA A 1 184 ? -22.766 -28.114 -24.049 1.00 37.44 184 ALA A C 1
ATOM 1399 O O . ALA A 1 184 ? -23.100 -28.924 -24.912 1.00 37.44 184 ALA A O 1
ATOM 1400 N N . SER A 1 185 ? -21.499 -27.756 -23.857 1.00 39.47 185 SER A N 1
ATOM 1401 C CA . SER A 1 185 ? -20.385 -28.541 -24.389 1.00 39.47 185 SER A CA 1
ATOM 1402 C C . SER A 1 185 ? -19.940 -29.529 -23.319 1.00 39.47 185 SER A C 1
ATOM 1404 O O . SER A 1 185 ? -19.251 -29.171 -22.368 1.00 39.47 185 SER A O 1
ATOM 1406 N N . ARG A 1 186 ? -20.395 -30.773 -23.482 1.00 43.31 186 ARG A N 1
ATOM 1407 C CA . ARG A 1 186 ? -19.774 -31.968 -22.912 1.00 43.31 186 ARG A CA 1
ATOM 1408 C C . ARG A 1 186 ? -18.572 -32.322 -23.783 1.00 43.31 186 ARG A C 1
ATOM 1410 O O . ARG A 1 186 ? -18.752 -32.558 -24.976 1.00 43.31 186 ARG A O 1
ATOM 1417 N N . MET A 1 187 ? -17.389 -32.368 -23.189 1.00 46.28 187 MET A N 1
ATOM 1418 C CA . MET A 1 187 ? -16.266 -33.161 -23.679 1.00 46.28 187 MET A CA 1
ATOM 1419 C C . MET A 1 187 ? -15.693 -33.882 -22.463 1.00 46.28 187 MET A C 1
ATOM 1421 O O . MET A 1 187 ? -15.043 -33.273 -21.617 1.00 46.28 187 MET A O 1
ATOM 1425 N N . ASP A 1 188 ? -16.065 -35.153 -22.360 1.00 38.94 188 ASP A N 1
ATOM 1426 C CA . ASP A 1 188 ? -15.383 -36.169 -21.575 1.00 38.94 188 ASP A CA 1
ATOM 1427 C C . ASP A 1 188 ? -14.114 -36.556 -22.345 1.00 38.94 188 ASP A C 1
ATOM 1429 O O . ASP A 1 188 ? -14.223 -37.044 -23.469 1.00 38.94 188 ASP A O 1
ATOM 1433 N N . GLU A 1 189 ? -12.936 -36.352 -21.758 1.00 49.00 189 GLU A N 1
ATOM 1434 C CA . GLU A 1 189 ? -11.748 -37.150 -22.071 1.00 49.00 189 GLU A CA 1
ATOM 1435 C C . GLU A 1 189 ? -11.030 -37.485 -20.761 1.00 49.00 189 GLU A C 1
ATOM 1437 O O . GLU A 1 189 ? -10.528 -36.616 -20.045 1.00 49.00 189 GLU A O 1
ATOM 1442 N N . ASP A 1 190 ? -11.060 -38.781 -20.454 1.00 41.38 190 ASP A N 1
ATOM 1443 C CA . ASP A 1 190 ? -10.287 -39.461 -19.428 1.00 41.38 190 ASP A CA 1
ATOM 1444 C C . ASP A 1 190 ? -8.785 -39.208 -19.621 1.00 41.38 190 ASP A C 1
ATOM 1446 O O . ASP A 1 190 ? -8.228 -39.486 -20.684 1.00 41.38 190 ASP A O 1
ATOM 1450 N N . SER A 1 191 ? -8.103 -38.770 -18.563 1.00 44.22 191 SER A N 1
ATOM 1451 C CA . SER A 1 191 ? -6.660 -38.974 -18.428 1.00 44.22 191 SER A CA 1
ATOM 1452 C C . SER A 1 191 ? -6.341 -39.337 -16.985 1.00 44.22 191 SER A C 1
ATOM 1454 O O . SER A 1 191 ? -6.228 -38.494 -16.096 1.00 44.22 191 SER A O 1
ATOM 1456 N N . ASP A 1 192 ? -6.259 -40.645 -16.789 1.00 48.16 192 ASP A N 1
ATOM 1457 C CA . ASP A 1 192 ? -5.837 -41.363 -15.598 1.00 48.16 192 ASP A CA 1
ATOM 1458 C C . ASP A 1 192 ? -4.317 -41.175 -15.426 1.00 48.16 192 ASP A C 1
ATOM 1460 O O . ASP A 1 192 ? -3.526 -41.766 -16.162 1.00 48.16 192 ASP A O 1
ATOM 1464 N N . GLU A 1 193 ? -3.882 -40.316 -14.498 1.00 48.97 193 GLU A N 1
ATOM 1465 C CA . GLU A 1 193 ? -2.467 -40.230 -14.117 1.00 48.97 193 GLU A CA 1
ATOM 1466 C C . GLU A 1 193 ? -2.326 -40.181 -12.590 1.00 48.97 193 GLU A C 1
ATOM 1468 O O . GLU A 1 193 ? -2.830 -39.298 -11.892 1.00 48.97 193 GLU A O 1
ATOM 1473 N N . GLY A 1 194 ? -1.710 -41.242 -12.071 1.00 47.34 194 GLY A N 1
ATOM 1474 C CA . GLY A 1 194 ? -1.757 -41.653 -10.677 1.00 47.34 194 GLY A CA 1
ATOM 1475 C C . GLY A 1 194 ? -1.082 -40.694 -9.698 1.00 47.34 194 GLY A C 1
ATOM 1476 O O . GLY A 1 194 ? 0.043 -40.236 -9.879 1.00 47.34 194 GLY A O 1
ATOM 1477 N N . THR A 1 195 ? -1.755 -40.484 -8.569 1.00 48.53 195 THR A N 1
ATOM 1478 C CA . THR A 1 195 ? -1.175 -39.880 -7.366 1.00 48.53 195 THR A CA 1
ATOM 1479 C C . THR A 1 195 ? -0.232 -40.883 -6.694 1.00 48.53 195 THR A C 1
ATOM 1481 O O . THR A 1 195 ? -0.675 -41.811 -6.017 1.00 48.53 195 THR A O 1
ATOM 1484 N N . VAL A 1 196 ? 1.081 -40.702 -6.860 1.00 48.75 196 VAL A N 1
ATOM 1485 C CA . VAL A 1 196 ? 2.103 -41.431 -6.094 1.00 48.75 196 VAL A CA 1
ATOM 1486 C C . VAL A 1 196 ? 2.323 -40.715 -4.762 1.00 48.75 196 VAL A C 1
ATOM 1488 O O . VAL A 1 196 ? 2.977 -39.678 -4.686 1.00 48.75 196 VAL A O 1
ATOM 1491 N N . ILE A 1 197 ? 1.779 -41.289 -3.692 1.00 47.75 197 ILE A N 1
ATOM 1492 C CA . ILE A 1 197 ? 2.072 -40.896 -2.312 1.00 47.75 197 ILE A CA 1
ATOM 1493 C C . ILE A 1 197 ? 3.407 -41.552 -1.935 1.00 47.75 197 ILE A C 1
ATOM 1495 O O . ILE A 1 197 ? 3.432 -42.701 -1.496 1.00 47.75 197 ILE A O 1
ATOM 1499 N N . GLN A 1 198 ? 4.531 -40.853 -2.124 1.00 46.81 198 GLN A N 1
ATOM 1500 C CA . GLN A 1 198 ? 5.783 -41.270 -1.489 1.00 46.81 198 GLN A CA 1
ATOM 1501 C C . GLN A 1 198 ? 5.710 -40.941 0.001 1.00 46.81 198 GLN A C 1
ATOM 1503 O O . GLN A 1 198 ? 5.688 -39.785 0.425 1.00 46.81 198 GLN A O 1
ATOM 1508 N N . GLY A 1 199 ? 5.603 -42.006 0.789 1.00 43.59 199 GLY A N 1
ATOM 1509 C CA . GLY A 1 199 ? 5.633 -41.955 2.234 1.00 43.59 199 GLY A CA 1
ATOM 1510 C C . GLY A 1 199 ? 6.998 -41.519 2.762 1.00 43.59 199 GLY A C 1
ATOM 1511 O O . GLY A 1 199 ? 8.026 -42.055 2.376 1.00 43.59 199 GLY A O 1
ATOM 1512 N N . LYS A 1 200 ? 6.937 -40.593 3.719 1.00 51.53 200 LYS A N 1
ATOM 1513 C CA . LYS A 1 200 ? 7.617 -40.678 5.015 1.00 51.53 200 LYS A CA 1
ATOM 1514 C C . LYS A 1 200 ? 9.136 -40.892 4.995 1.00 51.53 200 LYS A C 1
ATOM 1516 O O . LYS A 1 200 ? 9.596 -41.971 5.331 1.00 51.53 200 LYS A O 1
ATOM 1521 N N . GLU A 1 201 ? 9.869 -39.794 4.825 1.00 55.22 201 GLU A N 1
ATOM 1522 C CA . GLU A 1 201 ? 11.143 -39.561 5.522 1.00 55.22 201 GLU A CA 1
ATOM 1523 C C . GLU A 1 201 ? 11.209 -38.094 5.980 1.00 55.22 201 GLU A C 1
ATOM 1525 O O . GLU A 1 201 ? 11.740 -37.206 5.318 1.00 55.22 201 GLU A O 1
ATOM 1530 N N . ARG A 1 202 ? 10.579 -37.822 7.123 1.00 52.22 202 ARG A N 1
ATOM 1531 C CA . ARG A 1 202 ? 10.945 -36.727 8.025 1.00 52.22 202 ARG A CA 1
ATOM 1532 C C . ARG A 1 202 ? 11.055 -37.348 9.413 1.00 52.22 202 ARG A C 1
ATOM 1534 O O . ARG A 1 202 ? 10.235 -38.209 9.727 1.00 52.22 202 ARG A O 1
ATOM 1541 N N . ASP A 1 203 ? 12.068 -36.904 10.154 1.00 56.34 203 ASP A N 1
ATOM 1542 C CA . ASP A 1 203 ? 12.377 -37.195 11.568 1.00 56.34 203 ASP A CA 1
ATOM 1543 C C . ASP A 1 203 ? 13.635 -38.050 11.816 1.00 56.34 203 ASP A C 1
ATOM 1545 O O . ASP A 1 203 ? 13.608 -38.986 12.605 1.00 56.34 203 ASP A O 1
ATOM 1549 N N . THR A 1 204 ? 14.766 -37.717 11.179 1.00 58.28 204 THR A N 1
ATOM 1550 C CA . THR A 1 204 ? 16.098 -38.183 11.645 1.00 58.28 204 THR A CA 1
ATOM 1551 C C . THR A 1 204 ? 17.170 -37.089 11.725 1.00 58.28 204 THR A C 1
ATOM 1553 O O . THR A 1 204 ? 18.166 -37.271 12.410 1.00 58.28 204 THR A O 1
ATOM 1556 N N . LEU A 1 205 ? 16.973 -35.918 11.103 1.00 55.22 205 LEU A N 1
ATOM 1557 C CA . LEU A 1 205 ? 17.954 -34.815 11.130 1.00 55.22 205 LEU A CA 1
ATOM 1558 C C . LEU A 1 205 ? 17.916 -33.961 12.408 1.00 55.22 205 LEU A C 1
ATOM 1560 O O . LEU A 1 205 ? 18.847 -33.204 12.662 1.00 55.22 205 LEU A O 1
ATOM 1564 N N . VAL A 1 206 ? 16.842 -34.053 13.196 1.00 60.25 206 VAL A N 1
ATOM 1565 C CA . VAL A 1 206 ? 16.697 -33.292 14.450 1.00 60.25 206 VAL A CA 1
ATOM 1566 C C . VAL A 1 206 ? 17.303 -34.010 15.657 1.00 60.25 206 VAL A C 1
ATOM 1568 O O . VAL A 1 206 ? 17.711 -33.337 16.598 1.00 60.25 206 VAL A O 1
ATOM 1571 N N . ASP A 1 207 ? 17.415 -35.341 15.619 1.00 57.31 207 ASP A N 1
ATOM 1572 C CA . ASP A 1 207 ? 18.017 -36.132 16.704 1.00 57.31 207 ASP A CA 1
ATOM 1573 C C . ASP A 1 207 ? 19.556 -36.098 16.679 1.00 57.31 207 ASP A C 1
ATOM 1575 O O . ASP A 1 207 ? 20.191 -36.111 17.735 1.00 57.31 207 ASP A O 1
ATOM 1579 N N . ASP A 1 208 ? 20.168 -35.966 15.497 1.00 58.91 208 ASP A N 1
ATOM 1580 C CA . ASP A 1 208 ? 21.630 -35.852 15.373 1.00 58.91 208 ASP A CA 1
ATOM 1581 C C . ASP A 1 208 ? 22.153 -34.514 15.929 1.00 58.91 208 ASP A C 1
ATOM 1583 O O . ASP A 1 208 ? 23.228 -34.463 16.518 1.00 58.91 208 ASP A O 1
ATOM 1587 N N . LEU A 1 209 ? 21.371 -33.429 15.831 1.00 60.59 209 LEU A N 1
ATOM 1588 C CA . LEU A 1 209 ? 21.795 -32.097 16.289 1.00 60.59 209 LEU A CA 1
ATOM 1589 C C . LEU A 1 209 ? 21.704 -31.901 17.814 1.00 60.59 209 LEU A C 1
ATOM 1591 O O . LEU A 1 209 ? 22.261 -30.942 18.342 1.00 60.59 209 LEU A O 1
ATOM 1595 N N . LEU A 1 210 ? 20.976 -32.774 18.517 1.00 64.50 210 LEU A N 1
ATOM 1596 C CA . LEU A 1 210 ? 20.782 -32.708 19.972 1.00 64.50 210 LEU A CA 1
ATOM 1597 C C . LEU A 1 210 ? 21.656 -33.708 20.741 1.00 64.50 210 LEU A C 1
ATOM 1599 O O . LEU A 1 210 ? 21.665 -33.686 21.969 1.00 64.50 210 LEU A O 1
ATOM 1603 N N . SER A 1 211 ? 22.390 -34.569 20.034 1.00 62.53 211 SER A N 1
ATOM 1604 C CA . SER A 1 211 ? 23.215 -35.620 20.642 1.00 62.53 211 SER A CA 1
ATOM 1605 C C . SER A 1 211 ? 24.689 -35.222 20.823 1.00 62.53 211 SER A C 1
ATOM 1607 O O . SER A 1 211 ? 25.462 -36.005 21.369 1.00 62.53 211 SER A O 1
ATOM 1609 N N . GLU A 1 212 ? 25.092 -34.016 20.404 1.00 63.31 212 GLU A N 1
ATOM 1610 C CA . GLU A 1 212 ? 26.495 -33.559 20.419 1.00 63.31 212 GLU A CA 1
ATOM 1611 C C . GLU A 1 212 ? 26.803 -32.508 21.514 1.00 63.31 212 GLU A C 1
ATOM 1613 O O . GLU A 1 212 ? 27.677 -31.662 21.344 1.00 63.31 212 GLU A O 1
ATOM 1618 N N . GLU A 1 213 ? 26.111 -32.563 22.662 1.00 62.06 213 GLU A N 1
ATOM 1619 C CA . GLU A 1 213 ? 26.430 -31.755 23.859 1.00 62.06 213 GLU A CA 1
ATOM 1620 C C . GLU A 1 213 ? 26.491 -32.598 25.150 1.00 62.06 213 GLU A C 1
ATOM 1622 O O . GLU A 1 213 ? 25.910 -32.258 26.177 1.00 62.06 213 GLU A O 1
ATOM 1627 N N . GLU A 1 214 ? 27.224 -33.712 25.126 1.00 52.34 214 GLU A N 1
ATOM 1628 C CA . GLU A 1 214 ? 27.724 -34.321 26.367 1.00 52.34 214 GLU A CA 1
ATOM 1629 C C . GLU A 1 214 ? 29.107 -34.952 26.149 1.00 52.34 214 GLU A C 1
ATOM 1631 O O . GLU A 1 214 ? 29.235 -36.141 25.850 1.00 52.34 214 GLU A O 1
ATOM 1636 N N . LEU A 1 215 ? 30.158 -34.132 26.291 1.00 42.91 215 LEU A N 1
ATOM 1637 C CA . LEU A 1 215 ? 31.503 -34.575 26.684 1.00 42.91 215 LEU A CA 1
ATOM 1638 C C . LEU A 1 215 ? 32.342 -33.434 27.273 1.00 42.91 215 LEU A C 1
ATOM 1640 O O . LEU A 1 215 ? 32.533 -32.408 26.584 1.00 42.91 215 LEU A O 1
#

Organism: Verticillium longisporum (NCBI:txid100787)

Sequence (215 aa):
MTSIRESLEDDDADVDEDMQSLATIGACLVDWTDPRKCYTPGLGLDTEKKAANGDIHLNFALDILERLSGNMTKEEKKAVAPLLGKLYISPTSSEEKIRETFDEVSIAVNDKIVSDTTGRNALNKIHVSLGKIVANLGEAGADDRRVSRSVSVVGDERTETEGRTVVTEPRIKEGDEESQATNASRMDEDSDEGTVIQGKERDTLVDDLLSEEEL

Foldseek 3Di:
DDDDPPDPPPPPPDPVVPDDDLLVVLLVVLVVQALVPDDDPPDDPPPDPCRDALCSLLVVLVVLLVVLLDDDDLVVCVSRLLSLLSGDHDLPHDLVSLVVSLVSLVVCLVVCSHDDPNSNVSSVNNNVVSVVSNVVVVVVVVVVVPPDDDDDDDDDDDDDDDDDDDDDDDDDDDDDDDDDDDDDDDDDDDDDDDDDDDDDDDDDPVVVVVPPPDD